Protein AF-A0A0G4ISJ6-F1 (afdb_monomer_lite)

pLDDT: mean 73.77, std 16.57, range [31.3, 93.19]

Organism: Plasmodiophora brassicae (NCBI:txid37360)

Radius of gyration: 29.95 Å; chains: 1; bounding box: 57×37×94 Å

Structure (mmCIF, N/CA/C/O backbone):
data_AF-A0A0G4ISJ6-F1
#
_entry.id   AF-A0A0G4ISJ6-F1
#
loop_
_atom_site.group_PDB
_atom_site.id
_atom_site.type_symbol
_atom_site.label_atom_id
_atom_site.label_alt_id
_atom_site.label_comp_id
_atom_site.label_asym_id
_atom_site.label_entity_id
_atom_site.label_seq_id
_atom_site.pdbx_PDB_ins_code
_atom_site.Cartn_x
_atom_site.Cartn_y
_atom_site.Cartn_z
_atom_site.occupancy
_atom_site.B_iso_or_equiv
_atom_site.auth_seq_id
_atom_site.auth_comp_id
_atom_site.auth_asym_id
_atom_site.auth_atom_id
_atom_site.pdbx_PDB_model_num
ATOM 1 N N . MET A 1 1 ? -28.780 21.408 61.061 1.00 37.91 1 MET A N 1
ATOM 2 C CA . MET A 1 1 ? -27.435 21.796 61.548 1.00 37.91 1 MET A CA 1
ATOM 3 C C . MET A 1 1 ? -26.788 20.530 62.093 1.00 37.91 1 MET A C 1
ATOM 5 O O . MET A 1 1 ? -27.353 19.969 63.011 1.00 37.91 1 MET A O 1
ATOM 9 N N . GLY A 1 2 ? -25.721 19.933 61.581 1.00 46.06 2 GLY A N 1
ATOM 10 C CA . GLY A 1 2 ? -24.875 20.175 60.421 1.00 46.06 2 GLY A CA 1
ATOM 11 C C . GLY A 1 2 ? -23.792 19.090 60.458 1.00 46.06 2 GLY A C 1
ATOM 12 O O . GLY A 1 2 ? -22.799 19.262 61.149 1.00 46.06 2 GLY A O 1
ATOM 13 N N . ASN A 1 3 ? -23.995 17.970 59.756 1.00 44.06 3 ASN A N 1
ATOM 14 C CA . ASN A 1 3 ? -22.971 16.936 59.554 1.00 44.06 3 ASN A CA 1
ATOM 15 C C . ASN A 1 3 ? -22.260 17.197 58.219 1.00 44.06 3 ASN A C 1
ATOM 17 O O . ASN A 1 3 ? -22.366 16.415 57.288 1.00 44.06 3 ASN A O 1
ATOM 21 N N . ALA A 1 4 ? -21.580 18.340 58.112 1.00 48.78 4 ALA A N 1
ATOM 22 C CA . ALA A 1 4 ? -20.803 18.719 56.931 1.00 48.78 4 ALA A CA 1
ATOM 23 C C . ALA A 1 4 ? -19.278 18.416 56.965 1.00 48.78 4 ALA A C 1
ATOM 25 O O . ALA A 1 4 ? -18.640 18.677 55.948 1.00 48.78 4 ALA A O 1
ATOM 26 N N . PRO A 1 5 ? -18.630 17.882 58.031 1.00 48.75 5 PRO A N 1
ATOM 27 C CA . PRO A 1 5 ? -17.175 17.694 57.981 1.00 48.75 5 PRO A CA 1
ATOM 28 C C . PRO A 1 5 ? -16.720 16.359 57.362 1.00 48.75 5 PRO A C 1
ATOM 30 O O . PRO A 1 5 ? -15.554 16.249 56.999 1.00 48.75 5 PRO A O 1
ATOM 33 N N . ALA A 1 6 ? -17.595 15.353 57.228 1.00 47.53 6 ALA A N 1
ATOM 34 C CA . ALA A 1 6 ? -17.208 14.028 56.721 1.00 47.53 6 ALA A CA 1
ATOM 35 C C . ALA A 1 6 ? -17.199 13.951 55.181 1.00 47.53 6 ALA A C 1
ATOM 37 O O . ALA A 1 6 ? -16.254 13.420 54.597 1.00 47.53 6 ALA A O 1
ATOM 38 N N . ASP A 1 7 ? -18.191 14.557 54.523 1.00 41.75 7 ASP A N 1
ATOM 39 C CA . ASP A 1 7 ? -18.334 14.482 53.061 1.00 41.75 7 ASP A CA 1
ATOM 40 C C . ASP A 1 7 ? -17.294 15.339 52.324 1.00 41.75 7 ASP A C 1
ATOM 42 O O . ASP A 1 7 ? -16.773 14.943 51.283 1.00 41.75 7 ASP A O 1
ATOM 46 N N . VAL A 1 8 ? -16.897 16.478 52.902 1.00 47.81 8 VAL A N 1
ATOM 47 C CA . VAL A 1 8 ? -15.849 17.339 52.325 1.00 47.81 8 VAL A CA 1
ATOM 48 C C . VAL A 1 8 ? -14.476 16.659 52.396 1.00 47.81 8 VAL A C 1
ATOM 50 O O . VAL A 1 8 ? -13.668 16.792 51.479 1.00 47.81 8 VAL A O 1
ATOM 53 N N . LEU A 1 9 ? -14.223 15.866 53.442 1.00 44.06 9 LEU A N 1
ATOM 54 C CA . LEU A 1 9 ? -12.959 15.148 53.621 1.00 44.06 9 LEU A CA 1
ATOM 55 C C . LEU A 1 9 ? -12.835 13.956 52.659 1.00 44.06 9 LEU A C 1
ATOM 57 O O . LEU A 1 9 ? -11.749 13.709 52.139 1.00 44.06 9 LEU A O 1
ATOM 61 N N . ALA A 1 10 ? -13.946 13.279 52.347 1.00 47.12 10 ALA A N 1
ATOM 62 C CA . ALA A 1 10 ? -13.988 12.218 51.340 1.00 47.12 10 ALA A CA 1
ATOM 63 C C . ALA A 1 10 ? -13.747 12.757 49.917 1.00 47.12 10 ALA A C 1
ATOM 65 O O . ALA A 1 10 ? -12.979 12.170 49.154 1.00 47.12 10 ALA A O 1
ATOM 66 N N . ILE A 1 11 ? -14.326 13.913 49.578 1.00 49.19 11 ILE A N 1
ATOM 67 C CA . ILE A 1 11 ? -14.161 14.541 48.258 1.00 49.19 11 ILE A CA 1
ATOM 68 C C . ILE A 1 11 ? -12.721 15.050 48.055 1.00 49.19 11 ILE A C 1
ATOM 70 O O . ILE A 1 11 ? -12.150 14.879 46.977 1.00 49.19 11 ILE A O 1
ATOM 74 N N . VAL A 1 12 ? -12.082 15.597 49.097 1.00 47.28 12 VAL A N 1
ATOM 75 C CA . VAL A 1 12 ? -10.679 16.055 49.034 1.00 47.28 12 VAL A CA 1
ATOM 76 C C . VAL A 1 12 ? -9.689 14.884 48.932 1.00 47.28 12 VAL A C 1
ATOM 78 O O . VAL A 1 12 ? -8.680 15.000 48.230 1.00 47.28 12 VAL A O 1
ATOM 81 N N . LEU A 1 13 ? -9.981 13.734 49.554 1.00 44.84 13 LEU A N 1
ATOM 82 C CA . LEU A 1 13 ? -9.136 12.534 49.455 1.00 44.84 13 LEU A CA 1
ATOM 83 C C . LEU A 1 13 ? -9.199 11.888 48.058 1.00 44.84 13 LEU A C 1
ATOM 85 O O . LEU A 1 13 ? -8.184 11.444 47.524 1.00 44.84 13 LEU A O 1
ATOM 89 N N . VAL A 1 14 ? -10.379 11.886 47.430 1.00 51.66 14 VAL A N 1
ATOM 90 C CA . VAL A 1 14 ? -10.557 11.386 46.055 1.00 51.66 14 VAL A CA 1
ATOM 91 C C . VAL A 1 14 ? -9.895 12.327 45.043 1.00 51.66 14 VAL A C 1
ATOM 93 O O . VAL A 1 14 ? -9.206 11.863 44.134 1.00 51.66 14 VAL A O 1
ATOM 96 N N . ALA A 1 15 ? -9.996 13.646 45.237 1.00 43.72 15 ALA A N 1
ATOM 97 C CA . ALA A 1 15 ? -9.345 14.626 44.366 1.00 43.72 15 ALA A CA 1
ATOM 98 C C . ALA A 1 15 ? -7.805 14.550 44.423 1.00 43.72 15 ALA A C 1
ATOM 100 O O . ALA A 1 15 ? -7.142 14.662 43.392 1.00 43.72 15 ALA A O 1
ATOM 101 N N . THR A 1 16 ? -7.219 14.294 45.597 1.00 45.44 16 THR A N 1
ATOM 102 C CA . THR A 1 16 ? -5.756 14.170 45.752 1.00 45.44 16 THR A CA 1
ATOM 103 C C . THR A 1 16 ? -5.200 12.857 45.193 1.00 45.44 16 THR A C 1
ATOM 105 O O . THR A 1 16 ? -4.096 12.854 44.647 1.00 45.44 16 THR A O 1
ATOM 108 N N . CYS A 1 17 ? -5.968 11.762 45.212 1.00 43.56 17 CYS A N 1
ATOM 109 C CA . CYS A 1 17 ? -5.567 10.515 44.550 1.00 43.56 17 CYS A CA 1
ATOM 110 C C . CYS A 1 17 ? -5.615 10.600 43.013 1.00 43.56 17 CYS A C 1
ATOM 112 O O . CYS A 1 17 ? -4.788 9.972 42.350 1.00 43.56 17 CYS A O 1
ATOM 114 N N . CYS A 1 18 ? -6.513 11.404 42.436 1.00 42.66 18 CYS A N 1
ATOM 115 C CA . CYS A 1 18 ? -6.603 11.572 40.981 1.00 42.66 18 CYS A CA 1
ATOM 116 C C . CYS A 1 18 ? -5.445 12.401 40.393 1.00 42.66 18 CYS A C 1
ATOM 118 O O . CYS A 1 18 ? -5.004 12.127 39.277 1.00 42.66 18 CYS A O 1
ATOM 120 N N . VAL A 1 19 ? -4.889 13.359 41.145 1.00 40.81 19 VAL A N 1
ATOM 121 C CA . VAL A 1 19 ? -3.791 14.221 40.658 1.00 40.81 19 VAL A CA 1
ATOM 122 C C . VAL A 1 19 ? -2.455 13.469 40.552 1.00 40.81 19 VAL A C 1
ATOM 124 O O . VAL A 1 19 ? -1.651 13.770 39.675 1.00 40.81 19 VAL A O 1
ATOM 127 N N . VAL A 1 20 ? -2.226 12.423 41.355 1.00 42.84 20 VAL A N 1
ATOM 128 C CA . VAL A 1 20 ? -0.974 11.635 41.297 1.00 42.84 20 VAL A CA 1
ATOM 129 C C . VAL A 1 20 ? -0.941 10.662 40.104 1.00 42.84 20 VAL A C 1
ATOM 131 O O . VAL A 1 20 ? 0.132 10.250 39.669 1.00 42.84 20 VAL A O 1
ATOM 134 N N . VAL A 1 21 ? -2.093 10.320 39.517 1.00 47.25 21 VAL A N 1
ATOM 135 C CA . VAL A 1 21 ? -2.180 9.386 38.374 1.00 47.25 21 VAL A CA 1
ATOM 136 C C . VAL A 1 21 ? -2.061 10.105 37.017 1.00 47.25 21 VAL A C 1
ATOM 138 O O . VAL A 1 21 ? -1.809 9.464 36.001 1.00 47.25 21 VAL A O 1
ATOM 141 N N . ALA A 1 22 ? -2.154 11.439 36.983 1.00 39.16 22 ALA A N 1
ATOM 142 C CA . ALA A 1 22 ? -2.185 12.218 35.742 1.00 39.16 22 ALA A CA 1
ATOM 143 C C . ALA A 1 22 ? -0.807 12.496 35.089 1.00 39.16 22 ALA A C 1
ATOM 145 O O . ALA A 1 22 ? -0.760 13.073 34.002 1.00 39.16 22 ALA A O 1
ATOM 146 N N . HIS A 1 23 ? 0.320 12.092 35.692 1.00 38.50 23 HIS A N 1
ATOM 147 C CA . HIS A 1 23 ? 1.672 12.406 35.185 1.00 38.50 23 HIS A CA 1
ATOM 148 C C . HIS A 1 23 ? 2.601 11.189 35.035 1.00 38.50 23 HIS A C 1
ATOM 150 O O . HIS A 1 23 ? 3.730 11.182 35.519 1.00 38.50 23 HIS A O 1
ATOM 156 N N . GLY A 1 24 ? 2.158 10.161 34.309 1.00 34.19 24 GLY A N 1
ATOM 157 C CA . GLY A 1 24 ? 3.031 9.056 33.902 1.00 34.19 24 GLY A CA 1
ATOM 158 C C . GLY A 1 24 ? 2.674 8.528 32.520 1.00 34.19 24 GLY A C 1
ATOM 159 O O . GLY A 1 24 ? 1.706 7.788 32.379 1.00 34.19 24 GLY A O 1
ATOM 160 N N . GLY A 1 25 ? 3.456 8.911 31.508 1.00 32.94 25 GLY A N 1
ATOM 161 C CA . GLY A 1 25 ? 3.401 8.331 30.164 1.00 32.94 25 GLY A CA 1
ATOM 162 C C . GLY A 1 25 ? 3.741 6.828 30.137 1.00 32.94 25 GLY A C 1
ATOM 163 O O . GLY A 1 25 ? 4.106 6.247 31.164 1.00 32.94 25 GLY A O 1
ATOM 164 N N . PRO A 1 26 ? 3.616 6.171 28.970 1.00 44.91 26 PRO A N 1
ATOM 165 C CA . PRO A 1 26 ? 3.619 4.720 28.866 1.00 44.91 26 PRO A CA 1
ATOM 166 C C . PRO A 1 26 ? 5.052 4.184 28.937 1.00 44.91 26 PRO A C 1
ATOM 168 O O . PRO A 1 26 ? 5.759 4.121 27.936 1.00 44.91 26 PRO A O 1
ATOM 171 N N . ALA A 1 27 ? 5.479 3.772 30.128 1.00 36.03 27 ALA A N 1
ATOM 172 C CA . ALA A 1 27 ? 6.653 2.930 30.306 1.00 36.03 27 ALA A CA 1
ATOM 173 C C . ALA A 1 27 ? 6.189 1.500 30.620 1.00 36.03 27 ALA A C 1
ATOM 175 O O . ALA A 1 27 ? 5.434 1.276 31.566 1.00 36.03 27 ALA A O 1
ATOM 176 N N . SER A 1 28 ? 6.606 0.572 29.756 1.00 38.28 28 SER A N 1
ATOM 177 C CA . SER A 1 28 ? 6.677 -0.886 29.932 1.00 38.28 28 SER A CA 1
ATOM 178 C C . SER A 1 28 ? 6.214 -1.418 31.300 1.00 38.28 28 SER A C 1
ATOM 180 O O . SER A 1 28 ? 6.874 -1.252 32.326 1.00 38.28 28 SER A O 1
ATOM 182 N N . SER A 1 29 ? 5.069 -2.110 31.317 1.00 37.56 29 SER A N 1
ATOM 183 C CA . SER A 1 29 ? 4.452 -2.625 32.541 1.00 37.56 29 SER A CA 1
ATOM 184 C C . SER A 1 29 ? 5.236 -3.801 33.140 1.00 37.56 29 SER A C 1
ATOM 186 O O . SER A 1 29 ? 4.905 -4.972 32.946 1.00 37.56 29 SER A O 1
ATOM 188 N N . LEU A 1 30 ? 6.252 -3.483 33.937 1.00 39.38 30 LEU A N 1
ATOM 189 C CA . LEU A 1 30 ? 6.660 -4.303 35.072 1.00 39.38 30 LEU A CA 1
ATOM 190 C C . LEU A 1 30 ? 5.432 -4.517 35.967 1.00 39.38 30 LEU A C 1
ATOM 192 O O . LEU A 1 30 ? 4.822 -3.554 36.438 1.00 39.38 30 LEU A O 1
ATOM 196 N N . ARG A 1 31 ? 5.053 -5.782 36.187 1.00 46.75 31 ARG A N 1
ATOM 197 C CA . ARG A 1 31 ? 4.011 -6.190 37.140 1.00 46.75 31 ARG A CA 1
ATOM 198 C C . ARG A 1 31 ? 4.342 -5.619 38.524 1.00 46.75 31 ARG A C 1
ATOM 200 O O . ARG A 1 31 ? 5.097 -6.221 39.282 1.00 46.75 31 ARG A O 1
ATOM 207 N N . ARG A 1 32 ? 3.762 -4.469 38.878 1.00 48.25 32 ARG A N 1
ATOM 208 C CA . ARG A 1 32 ? 3.688 -4.032 40.274 1.00 48.25 32 ARG A CA 1
ATOM 209 C C . ARG A 1 32 ? 2.717 -4.964 40.983 1.00 48.25 32 ARG A C 1
ATOM 211 O O . ARG A 1 32 ? 1.533 -4.985 40.661 1.00 48.25 32 ARG A O 1
ATOM 218 N N . SER A 1 33 ? 3.228 -5.733 41.936 1.00 44.75 33 SER A N 1
ATOM 219 C CA . SER A 1 33 ? 2.428 -6.480 42.900 1.00 44.75 33 SER A CA 1
ATOM 220 C C . SER A 1 33 ? 1.491 -5.511 43.627 1.00 44.75 33 SER A C 1
ATOM 222 O O . SER A 1 33 ? 1.921 -4.730 44.476 1.00 44.75 33 SER A O 1
ATOM 224 N N . THR A 1 34 ? 0.215 -5.511 43.256 1.00 57.50 34 THR A N 1
ATOM 225 C CA . THR A 1 34 ? -0.837 -4.781 43.966 1.00 57.50 34 THR A CA 1
ATOM 226 C C . THR A 1 34 ? -1.078 -5.463 45.309 1.00 57.50 34 THR A C 1
ATOM 228 O O . THR A 1 34 ? -1.220 -6.684 45.353 1.00 57.50 34 THR A O 1
ATOM 231 N N . SER A 1 35 ? -1.112 -4.704 46.405 1.00 74.69 35 SER A N 1
ATOM 232 C CA . SER A 1 35 ? -1.384 -5.252 47.739 1.00 74.69 35 SER A CA 1
ATOM 233 C C . SER A 1 35 ? -2.741 -5.976 47.781 1.00 74.69 35 SER A C 1
ATOM 235 O O . SER A 1 35 ? -3.691 -5.560 47.121 1.00 74.69 35 SER A O 1
ATOM 237 N N . LEU A 1 36 ? -2.856 -7.046 48.579 1.00 71.19 36 LEU A N 1
ATOM 238 C CA . LEU A 1 36 ? -4.095 -7.836 48.720 1.00 71.19 36 LEU A CA 1
ATOM 239 C C . LEU A 1 36 ? -5.312 -6.970 49.082 1.00 71.19 36 LEU A C 1
ATOM 241 O O . LEU A 1 36 ? -6.411 -7.189 48.586 1.00 71.19 36 LEU A O 1
ATOM 245 N N . LEU A 1 37 ? -5.104 -5.936 49.899 1.00 70.56 37 LEU A N 1
ATOM 246 C CA . LEU A 1 37 ? -6.144 -4.979 50.276 1.00 70.56 37 LEU A CA 1
ATOM 247 C C . LEU A 1 37 ? -6.685 -4.208 49.063 1.00 70.56 37 LEU A C 1
ATOM 249 O O . LEU A 1 37 ? -7.893 -4.022 48.939 1.00 70.56 37 LEU A O 1
ATOM 253 N N . ARG A 1 38 ? -5.806 -3.838 48.128 1.00 68.81 38 ARG A N 1
ATOM 254 C CA . ARG A 1 38 ? -6.189 -3.201 46.867 1.00 68.81 38 ARG A CA 1
ATOM 255 C C . ARG A 1 38 ? -6.967 -4.160 45.965 1.00 68.81 38 ARG A C 1
ATOM 257 O O . ARG A 1 38 ? -7.961 -3.748 45.388 1.00 68.81 38 ARG A O 1
ATOM 264 N N . GLN A 1 39 ? -6.585 -5.437 45.902 1.00 70.50 39 GLN A N 1
ATOM 265 C CA . GLN A 1 39 ? -7.346 -6.446 45.150 1.00 70.50 39 GLN A CA 1
ATOM 266 C C . GLN A 1 39 ? -8.752 -6.665 45.723 1.00 70.50 39 GLN A C 1
ATOM 268 O O . GLN A 1 39 ? -9.715 -6.771 44.968 1.00 70.50 39 GLN A O 1
ATOM 273 N N . VAL A 1 40 ? -8.897 -6.697 47.052 1.00 75.25 40 VAL A N 1
ATOM 274 C CA . VAL A 1 40 ? -10.213 -6.837 47.696 1.00 75.25 40 VAL A CA 1
ATOM 275 C C . VAL A 1 40 ? -11.089 -5.617 47.405 1.00 75.25 40 VAL A C 1
ATOM 277 O O . VAL A 1 40 ? -12.250 -5.790 47.032 1.00 75.25 40 VAL A O 1
ATOM 280 N N . GLN A 1 41 ? -10.533 -4.405 47.502 1.00 74.44 41 GLN A N 1
ATOM 281 C CA . GLN A 1 41 ? -11.232 -3.159 47.171 1.00 74.44 41 GLN A CA 1
ATOM 282 C C . GLN A 1 41 ? -11.636 -3.090 45.692 1.00 74.44 41 GLN A C 1
ATOM 284 O O . GLN A 1 41 ? -12.787 -2.779 45.397 1.00 74.44 41 GLN A O 1
ATOM 289 N N . GLU A 1 42 ? -10.735 -3.452 44.774 1.00 69.50 42 GLU A N 1
ATOM 290 C CA . GLU A 1 42 ? -11.031 -3.550 43.339 1.00 69.50 42 GLU A CA 1
ATOM 291 C C . GLU A 1 42 ? -12.156 -4.572 43.084 1.00 69.50 42 GLU A C 1
ATOM 293 O O . GLU A 1 42 ? -13.113 -4.260 42.382 1.00 69.50 42 GLU A O 1
ATOM 298 N N . SER A 1 43 ? -12.134 -5.738 43.743 1.00 72.81 43 SER A N 1
ATOM 299 C CA . SER A 1 43 ? -13.177 -6.768 43.581 1.00 72.81 43 SER A CA 1
ATOM 300 C C . SER A 1 43 ? -14.556 -6.365 44.126 1.00 72.81 43 SER A C 1
ATOM 302 O O . SER A 1 43 ? -15.583 -6.838 43.634 1.00 72.81 43 SER A O 1
ATOM 304 N N . ALA A 1 44 ? -14.594 -5.546 45.182 1.00 73.50 44 ALA A N 1
ATOM 305 C CA . ALA A 1 44 ? -15.831 -5.063 45.787 1.00 73.50 44 ALA A CA 1
ATOM 306 C C . ALA A 1 44 ? -16.453 -3.954 44.930 1.00 73.50 44 ALA A C 1
ATOM 308 O O . ALA A 1 44 ? -17.658 -3.971 44.687 1.00 73.50 44 ALA A O 1
ATOM 309 N N . LEU A 1 45 ? -15.614 -3.054 44.407 1.00 70.31 45 LEU A N 1
ATOM 310 C CA . LEU A 1 45 ? -16.011 -2.040 43.435 1.00 70.31 45 LEU A CA 1
ATOM 311 C C . LEU A 1 45 ? -16.546 -2.690 42.151 1.00 70.31 45 LEU A C 1
ATOM 313 O O . LEU A 1 45 ? -17.628 -2.337 41.698 1.00 70.31 45 LEU A O 1
ATOM 317 N N . GLU A 1 46 ? -15.837 -3.678 41.596 1.00 70.38 46 GLU A N 1
ATOM 318 C CA . GLU A 1 46 ? -16.265 -4.397 40.388 1.00 70.38 46 GLU A CA 1
ATOM 319 C C . GLU A 1 46 ? -17.638 -5.067 40.565 1.00 70.38 46 GLU A C 1
ATOM 321 O O . GLU A 1 46 ? -18.451 -5.053 39.641 1.00 70.38 46 GLU A O 1
ATOM 326 N N . ARG A 1 47 ? -17.926 -5.625 41.750 1.00 73.75 47 ARG A N 1
ATOM 327 C CA . ARG A 1 47 ? -19.239 -6.210 42.067 1.00 73.75 47 ARG A CA 1
ATOM 328 C C . ARG A 1 47 ? -20.341 -5.157 42.154 1.00 73.75 47 ARG A C 1
ATOM 330 O O . ARG A 1 47 ? -21.343 -5.304 41.464 1.00 73.75 47 ARG A O 1
ATOM 337 N N . ALA A 1 48 ? -20.128 -4.083 42.912 1.00 71.44 48 ALA A N 1
ATOM 338 C CA . ALA A 1 48 ? -21.111 -3.004 43.051 1.00 71.44 48 ALA A CA 1
ATOM 339 C C . ALA A 1 48 ? -21.420 -2.317 41.705 1.00 71.44 48 ALA A C 1
ATOM 341 O O . ALA A 1 48 ? -22.568 -2.008 41.383 1.00 71.44 48 ALA A O 1
ATOM 342 N N . VAL A 1 49 ? -20.392 -2.127 40.877 1.00 71.19 49 VAL A N 1
ATOM 343 C CA . VAL A 1 49 ? -20.527 -1.563 39.531 1.00 71.19 49 VAL A CA 1
ATOM 344 C C . VAL A 1 49 ? -21.285 -2.512 38.602 1.00 71.19 49 VAL A C 1
ATOM 346 O O . VAL A 1 49 ? -22.147 -2.059 37.853 1.00 71.19 49 VAL A O 1
ATOM 349 N N . ARG A 1 50 ? -21.012 -3.822 38.653 1.00 74.06 50 ARG A N 1
ATOM 350 C CA . ARG A 1 50 ? -21.709 -4.819 37.826 1.00 74.06 50 ARG A CA 1
ATOM 351 C C . ARG A 1 50 ? -23.176 -4.986 38.231 1.00 74.06 50 ARG A C 1
ATOM 353 O O . ARG A 1 50 ? -24.014 -5.148 37.354 1.00 74.06 50 ARG A O 1
ATOM 360 N N . GLU A 1 51 ? -23.497 -4.896 39.517 1.00 75.12 51 GLU A N 1
ATOM 361 C CA . GLU A 1 51 ? -24.888 -4.903 39.995 1.00 75.12 51 GLU A CA 1
ATOM 362 C C . GLU A 1 51 ? -25.685 -3.692 39.493 1.00 75.12 51 GLU A C 1
ATOM 364 O O . GLU A 1 51 ? -26.874 -3.812 39.218 1.00 75.12 51 GLU A O 1
ATOM 369 N N . THR A 1 52 ? -25.029 -2.538 39.334 1.00 74.31 52 THR A N 1
ATOM 370 C CA . THR A 1 52 ? -25.701 -1.289 38.942 1.00 74.31 52 THR A CA 1
ATOM 371 C C . THR A 1 52 ? -25.731 -1.078 37.422 1.00 74.31 52 THR A C 1
ATOM 373 O O . THR A 1 52 ? -26.702 -0.549 36.889 1.00 74.31 52 THR A O 1
ATOM 376 N N . TYR A 1 53 ? -24.675 -1.485 36.711 1.00 73.00 53 TYR A N 1
ATOM 377 C CA . TYR A 1 53 ? -24.446 -1.145 35.299 1.00 73.00 53 TYR A CA 1
ATOM 378 C C . TYR A 1 53 ? -24.085 -2.350 34.416 1.00 73.00 53 TYR A C 1
ATOM 380 O O . TYR A 1 53 ? -23.576 -2.155 33.313 1.00 73.00 53 TYR A O 1
ATOM 388 N N . GLY A 1 54 ? -24.319 -3.583 34.875 1.00 72.81 54 GLY A N 1
ATOM 389 C CA . GLY A 1 54 ? -23.903 -4.819 34.196 1.00 72.81 54 GLY A CA 1
ATOM 390 C C . GLY A 1 54 ? -24.259 -4.867 32.707 1.00 72.81 54 GLY A C 1
ATOM 391 O O . GLY A 1 54 ? -23.361 -4.976 31.875 1.00 72.81 54 GLY A O 1
ATOM 392 N N . ASP A 1 55 ? -25.534 -4.669 32.367 1.00 74.69 55 ASP A N 1
ATOM 393 C CA . ASP A 1 55 ? -26.017 -4.737 30.979 1.00 74.69 55 ASP A CA 1
ATOM 394 C C . ASP A 1 55 ? -25.396 -3.657 30.074 1.00 74.69 55 ASP A C 1
ATOM 396 O O . ASP A 1 55 ? -25.053 -3.907 28.915 1.00 74.69 55 ASP A O 1
ATOM 400 N N . LEU A 1 56 ? -25.207 -2.443 30.607 1.00 74.44 56 LEU A N 1
ATOM 401 C CA . LEU A 1 56 ? -24.558 -1.345 29.888 1.00 74.44 56 LEU A CA 1
ATOM 402 C C . LEU A 1 56 ? -23.071 -1.646 29.661 1.00 74.44 56 LEU A C 1
ATOM 404 O O . LEU A 1 56 ? -22.563 -1.436 28.562 1.00 74.44 56 LEU A O 1
ATOM 408 N N . ILE A 1 57 ? -22.382 -2.166 30.678 1.00 75.31 57 ILE A N 1
ATOM 409 C CA . ILE A 1 57 ? -20.967 -2.542 30.603 1.00 75.31 57 ILE A CA 1
ATOM 410 C C . ILE A 1 57 ? -20.755 -3.659 29.583 1.00 75.31 57 ILE A C 1
ATOM 412 O O . ILE A 1 57 ? -19.817 -3.579 28.789 1.00 75.31 57 ILE A O 1
ATOM 416 N N . ASP A 1 58 ? -21.619 -4.671 29.564 1.00 76.69 58 ASP A N 1
ATOM 417 C CA . ASP A 1 58 ? -21.499 -5.785 28.625 1.00 76.69 58 ASP A CA 1
ATOM 418 C C . ASP A 1 58 ? -21.804 -5.344 27.182 1.00 76.69 58 ASP A C 1
ATOM 420 O O . ASP A 1 58 ? -21.065 -5.704 26.262 1.00 76.69 58 ASP A O 1
ATOM 424 N N . SER A 1 59 ? -22.788 -4.460 26.982 1.00 77.50 59 SER A N 1
ATOM 425 C CA . SER A 1 59 ? -23.053 -3.808 25.689 1.00 77.50 59 SER A CA 1
ATOM 426 C C . SER A 1 59 ? -21.863 -2.965 25.198 1.00 77.50 59 SER A C 1
ATOM 428 O O . SER A 1 59 ? -21.417 -3.107 24.054 1.00 77.50 59 SER A O 1
ATOM 430 N N . LEU A 1 60 ? -21.287 -2.123 26.066 1.00 74.12 60 LEU A N 1
ATOM 431 C CA . LEU A 1 60 ? -20.110 -1.305 25.745 1.00 74.12 60 LEU A CA 1
ATOM 432 C C . LEU A 1 60 ? -18.879 -2.169 25.447 1.00 74.12 60 LEU A C 1
ATOM 434 O O . LEU A 1 60 ? -18.109 -1.853 24.537 1.00 74.12 60 LEU A O 1
ATOM 438 N N . ARG A 1 61 ? -18.697 -3.276 26.174 1.00 76.25 61 ARG A N 1
ATOM 439 C CA . ARG A 1 61 ? -17.615 -4.236 25.935 1.00 76.25 61 ARG A CA 1
ATOM 440 C C . ARG A 1 61 ? -17.767 -4.929 24.584 1.00 76.25 61 ARG A C 1
ATOM 442 O O . ARG A 1 61 ? -16.776 -5.011 23.861 1.00 76.25 61 ARG A O 1
ATOM 449 N N . GLY A 1 62 ? -18.974 -5.370 24.226 1.00 76.94 62 GLY A N 1
ATOM 450 C CA . GLY A 1 62 ? -19.253 -5.976 22.920 1.00 76.94 62 GLY A CA 1
ATOM 451 C C . GLY A 1 62 ? -18.897 -5.034 21.768 1.00 76.94 62 GLY A C 1
ATOM 452 O O . GLY A 1 62 ? -18.070 -5.367 20.921 1.00 76.94 62 GLY A O 1
ATOM 453 N N . ARG A 1 63 ? -19.399 -3.793 21.810 1.00 75.00 63 ARG A N 1
ATOM 454 C CA . ARG A 1 63 ? -19.083 -2.767 20.796 1.00 75.00 63 ARG A CA 1
ATOM 455 C C . ARG A 1 63 ? -17.593 -2.427 20.745 1.00 75.00 63 ARG A C 1
ATOM 457 O O . ARG A 1 63 ? -17.020 -2.238 19.673 1.00 75.00 63 ARG A O 1
ATOM 464 N N . TYR A 1 64 ? -16.929 -2.373 21.898 1.00 74.62 64 TYR A N 1
ATOM 465 C CA . TYR A 1 64 ? -15.486 -2.159 21.950 1.00 74.62 64 TYR A CA 1
ATOM 466 C C . TYR A 1 64 ? -14.719 -3.314 21.282 1.00 74.62 64 TYR A C 1
ATOM 468 O O . TYR A 1 64 ? -13.815 -3.071 20.487 1.00 74.62 64 TYR A O 1
ATOM 476 N N . GLN A 1 65 ? -15.101 -4.568 21.525 1.00 78.81 65 GLN A N 1
ATOM 477 C CA . GLN A 1 65 ? -14.480 -5.732 20.882 1.00 78.81 65 GLN A CA 1
ATOM 478 C C . GLN A 1 65 ? -14.694 -5.745 19.363 1.00 78.81 65 GLN A C 1
ATOM 480 O O . GLN A 1 65 ? -13.765 -6.052 18.616 1.00 78.81 65 GLN A O 1
ATOM 485 N N . GLU A 1 66 ? -15.872 -5.345 18.888 1.00 79.56 66 GLU A N 1
ATOM 486 C CA . GLU A 1 66 ? -16.151 -5.175 17.457 1.00 79.56 66 GLU A CA 1
ATOM 487 C C . GLU A 1 66 ? -15.235 -4.116 16.825 1.00 79.56 66 GLU A C 1
ATOM 489 O O . GLU A 1 66 ? -14.606 -4.366 15.799 1.00 79.56 66 GLU A O 1
ATOM 494 N N . THR A 1 67 ? -15.067 -2.955 17.466 1.00 74.75 67 THR A N 1
ATOM 495 C CA . THR A 1 67 ? -14.162 -1.909 16.948 1.00 74.75 67 THR A CA 1
ATOM 496 C C . THR A 1 67 ? -12.693 -2.342 16.951 1.00 74.75 67 THR A C 1
ATOM 498 O O . THR A 1 67 ? -11.969 -2.094 15.985 1.00 74.75 67 THR A O 1
ATOM 501 N N . VAL A 1 68 ? -12.238 -3.029 18.003 1.00 76.88 68 VAL A N 1
ATOM 502 C CA . VAL A 1 68 ? -10.862 -3.540 18.098 1.00 76.88 68 VAL A CA 1
ATOM 503 C C . VAL A 1 68 ? -10.605 -4.640 17.069 1.00 76.88 68 VAL A C 1
ATOM 505 O O . VAL A 1 68 ? -9.559 -4.629 16.418 1.00 76.88 68 VAL A O 1
ATOM 508 N N . SER A 1 69 ? -11.549 -5.562 16.882 1.00 78.56 69 SER A N 1
ATOM 509 C CA . SER A 1 69 ? -11.433 -6.623 15.876 1.00 78.56 69 SER A CA 1
ATOM 510 C C . SER A 1 69 ? -11.437 -6.059 14.453 1.00 78.56 69 SER A C 1
ATOM 512 O O . SER A 1 69 ? -10.580 -6.438 13.658 1.00 78.56 69 SER A O 1
ATOM 514 N N . ALA A 1 70 ? -12.292 -5.077 14.149 1.00 75.81 70 ALA A N 1
ATOM 515 C CA . ALA A 1 70 ? -12.279 -4.371 12.867 1.00 75.81 70 ALA A CA 1
ATOM 516 C C . ALA A 1 70 ? -10.940 -3.652 12.604 1.00 75.81 70 ALA A C 1
ATOM 518 O O . ALA A 1 70 ? -10.405 -3.699 11.499 1.00 75.81 70 ALA A O 1
ATOM 519 N N . MET A 1 71 ? -10.336 -3.029 13.621 1.00 74.88 71 MET A N 1
ATOM 520 C CA . MET A 1 71 ? -8.992 -2.447 13.491 1.00 74.88 71 MET A CA 1
ATOM 521 C C . MET A 1 71 ? -7.915 -3.509 13.241 1.00 74.88 71 MET A C 1
ATOM 523 O O . MET A 1 71 ? -6.979 -3.274 12.471 1.00 74.88 71 MET A O 1
ATOM 527 N N . ALA A 1 72 ? -8.031 -4.670 13.889 1.00 77.94 72 ALA A N 1
ATOM 528 C CA . ALA A 1 72 ? -7.083 -5.768 13.740 1.00 77.94 72 ALA A CA 1
ATOM 529 C C . ALA A 1 72 ? -7.118 -6.388 12.335 1.00 77.94 72 ALA A C 1
ATOM 531 O O . ALA A 1 72 ? -6.073 -6.812 11.849 1.00 77.94 72 ALA A O 1
ATOM 532 N N . THR A 1 73 ? -8.272 -6.393 11.660 1.00 81.19 73 THR A N 1
ATOM 533 C CA . THR A 1 73 ? -8.391 -6.872 10.272 1.00 81.19 73 THR A CA 1
ATOM 534 C C . THR A 1 73 ? -7.949 -5.832 9.242 1.00 81.19 73 THR A C 1
ATOM 536 O O . THR A 1 73 ? -7.346 -6.192 8.232 1.00 81.19 73 THR A O 1
ATOM 539 N N . LEU A 1 74 ? -8.176 -4.539 9.494 1.00 78.06 74 LEU A N 1
ATOM 540 C CA . LEU A 1 74 ? -7.781 -3.462 8.577 1.00 78.06 74 LEU A CA 1
ATOM 541 C C . LEU A 1 74 ? -6.267 -3.216 8.547 1.00 78.06 74 LEU A C 1
ATOM 543 O O . LEU A 1 74 ? -5.713 -2.927 7.488 1.00 78.06 74 LEU A O 1
ATOM 547 N N . ARG A 1 75 ? -5.580 -3.350 9.686 1.00 81.94 75 ARG A N 1
ATOM 548 C CA . ARG A 1 75 ? -4.134 -3.099 9.798 1.00 81.94 75 ARG A CA 1
ATOM 549 C C . ARG A 1 75 ? -3.266 -3.934 8.837 1.00 81.94 75 ARG A C 1
ATOM 551 O O . ARG A 1 75 ? -2.430 -3.333 8.164 1.00 81.94 75 ARG A O 1
ATOM 558 N N . PRO A 1 76 ? -3.408 -5.270 8.739 1.00 83.38 76 PRO A N 1
ATOM 559 C CA . PRO A 1 76 ? -2.601 -6.058 7.809 1.00 83.38 76 PRO A CA 1
ATOM 560 C C . PRO A 1 76 ? -2.911 -5.724 6.346 1.00 83.38 76 PRO A C 1
ATOM 562 O O . PRO A 1 76 ? -1.996 -5.705 5.531 1.00 83.38 76 PRO A O 1
ATOM 565 N N . LEU A 1 77 ? -4.168 -5.412 6.010 1.00 81.12 77 LEU A N 1
ATOM 566 C CA . LEU A 1 77 ? -4.549 -5.004 4.654 1.00 81.12 77 LEU A CA 1
ATOM 567 C C . LEU A 1 77 ? -3.919 -3.663 4.271 1.00 81.12 77 LEU A C 1
ATOM 569 O O . LEU A 1 77 ? -3.373 -3.541 3.179 1.00 81.12 77 LEU A O 1
ATOM 573 N N . TYR A 1 78 ? -3.949 -2.689 5.184 1.00 85.25 78 TYR A N 1
ATOM 574 C CA . TYR A 1 78 ? -3.290 -1.400 4.991 1.00 85.25 78 TYR A CA 1
ATOM 575 C C . TYR A 1 78 ? -1.788 -1.574 4.777 1.00 85.25 78 TYR A C 1
ATOM 577 O O . TYR A 1 78 ? -1.256 -1.066 3.800 1.00 85.25 78 TYR A O 1
ATOM 585 N N . LYS A 1 79 ? -1.126 -2.357 5.638 1.00 87.50 79 LYS A N 1
ATOM 586 C CA . LYS A 1 79 ? 0.318 -2.590 5.547 1.00 87.50 79 LYS A CA 1
ATOM 587 C C . LYS A 1 79 ? 0.713 -3.229 4.213 1.00 87.50 79 LYS A C 1
ATOM 589 O O . LYS A 1 79 ? 1.669 -2.794 3.594 1.00 87.50 79 LYS A O 1
ATOM 594 N N . ARG A 1 80 ? -0.036 -4.235 3.748 1.00 89.19 80 ARG A N 1
ATOM 595 C CA . ARG A 1 80 ? 0.214 -4.876 2.443 1.00 89.19 80 ARG A CA 1
ATOM 596 C C . ARG A 1 80 ? 0.059 -3.897 1.282 1.00 89.19 80 ARG A C 1
ATOM 598 O O . ARG A 1 80 ? 0.870 -3.904 0.359 1.00 89.19 80 ARG A O 1
ATOM 605 N N . LEU A 1 81 ? -0.983 -3.068 1.330 1.00 88.81 81 LEU A N 1
ATOM 606 C CA . LEU A 1 81 ? -1.235 -2.054 0.312 1.00 88.81 81 LEU A CA 1
ATOM 607 C C . LEU A 1 81 ? -0.139 -0.981 0.303 1.00 88.81 81 LEU A C 1
ATOM 609 O O . LEU A 1 81 ? 0.349 -0.642 -0.764 1.00 88.81 81 LEU A O 1
ATOM 613 N N . GLU A 1 82 ? 0.280 -0.516 1.477 1.00 90.75 82 GLU A N 1
ATOM 614 C CA . GLU A 1 82 ? 1.360 0.459 1.664 1.00 90.75 82 GLU A CA 1
ATOM 615 C C . GLU A 1 82 ? 2.703 -0.074 1.153 1.00 90.75 82 GLU A C 1
ATOM 617 O O . GLU A 1 82 ? 3.363 0.594 0.367 1.00 90.75 82 GLU A O 1
ATOM 622 N N . THR A 1 83 ? 3.079 -1.306 1.515 1.00 90.94 83 THR A N 1
ATOM 623 C CA . THR A 1 83 ? 4.296 -1.943 0.987 1.00 90.94 83 THR A CA 1
ATOM 624 C C . THR A 1 83 ? 4.244 -2.080 -0.533 1.00 90.94 83 THR A C 1
ATOM 626 O O . THR A 1 83 ? 5.224 -1.791 -1.205 1.00 90.94 83 THR A O 1
ATOM 629 N N . SER A 1 84 ? 3.097 -2.484 -1.086 1.00 91.12 84 SER A N 1
ATOM 630 C CA . SER A 1 84 ? 2.940 -2.608 -2.540 1.00 91.12 84 SER A CA 1
ATOM 631 C C . SER A 1 84 ? 3.026 -1.246 -3.241 1.00 91.12 84 SER A C 1
ATOM 633 O O . SER A 1 84 ? 3.638 -1.160 -4.295 1.00 91.12 84 SER A O 1
ATOM 635 N N . ALA A 1 85 ? 2.444 -0.192 -2.657 1.00 92.56 85 ALA A N 1
ATOM 636 C CA . ALA A 1 85 ? 2.505 1.176 -3.177 1.00 92.56 85 ALA A CA 1
ATOM 637 C C . ALA A 1 85 ? 3.938 1.704 -3.220 1.00 92.56 85 ALA A C 1
ATOM 639 O O . ALA A 1 85 ? 4.357 2.196 -4.256 1.00 92.56 85 ALA A O 1
ATOM 640 N N . LEU A 1 86 ? 4.701 1.525 -2.140 1.00 91.94 86 LEU A N 1
ATOM 641 C CA . LEU A 1 86 ? 6.103 1.942 -2.079 1.00 91.94 86 LEU A CA 1
ATOM 642 C C . LEU A 1 86 ? 6.960 1.253 -3.146 1.00 91.94 86 LEU A C 1
ATOM 644 O O . LEU A 1 86 ? 7.747 1.905 -3.818 1.00 91.94 86 LEU A O 1
ATOM 648 N N . LEU A 1 87 ? 6.790 -0.059 -3.322 1.00 91.69 87 LEU A N 1
ATOM 649 C CA . LEU A 1 87 ? 7.541 -0.807 -4.331 1.00 91.69 87 LEU A CA 1
ATOM 650 C C . LEU A 1 87 ? 7.171 -0.384 -5.757 1.00 91.69 87 LEU A C 1
ATOM 652 O O . LEU A 1 87 ? 8.038 -0.343 -6.621 1.00 91.69 87 LEU A O 1
ATOM 656 N N . VAL A 1 88 ? 5.892 -0.091 -6.015 1.00 92.31 88 VAL A N 1
ATOM 657 C CA . VAL A 1 88 ? 5.465 0.397 -7.334 1.00 92.31 88 VAL A CA 1
ATOM 658 C C . VAL A 1 88 ? 5.968 1.815 -7.583 1.00 92.31 88 VAL A C 1
ATOM 660 O O . VAL A 1 88 ? 6.425 2.086 -8.682 1.00 92.31 88 VAL A O 1
ATOM 663 N N . ASP A 1 89 ? 5.970 2.683 -6.575 1.00 91.81 89 ASP A N 1
ATOM 664 C CA . ASP A 1 89 ? 6.539 4.034 -6.669 1.00 91.81 89 ASP A CA 1
ATOM 665 C C . ASP A 1 89 ? 8.025 3.984 -7.065 1.00 91.81 89 ASP A C 1
ATOM 667 O O . ASP A 1 89 ? 8.434 4.623 -8.028 1.00 91.81 89 ASP A O 1
ATOM 671 N N . MET A 1 90 ? 8.803 3.099 -6.429 1.00 90.19 90 MET A N 1
ATOM 672 C CA . MET A 1 90 ? 10.207 2.839 -6.790 1.00 90.19 90 MET A CA 1
ATOM 673 C C . MET A 1 90 ? 10.402 2.291 -8.212 1.00 90.19 90 MET A C 1
ATOM 675 O O . MET A 1 90 ? 11.498 2.375 -8.755 1.00 90.19 90 MET A O 1
ATOM 679 N N . ALA A 1 91 ? 9.374 1.684 -8.803 1.00 90.88 91 ALA A N 1
ATOM 680 C CA . ALA A 1 91 ? 9.413 1.136 -10.154 1.00 90.88 91 ALA A CA 1
ATOM 681 C C . ALA A 1 91 ? 9.064 2.170 -11.237 1.00 90.88 91 ALA A C 1
ATOM 683 O O . ALA A 1 91 ? 9.440 1.978 -12.393 1.00 90.88 91 ALA A O 1
ATOM 684 N N . ILE A 1 92 ? 8.346 3.245 -10.896 1.00 90.31 92 ILE A N 1
ATOM 685 C CA . ILE A 1 92 ? 7.820 4.208 -11.871 1.00 90.31 92 ILE A CA 1
ATOM 686 C C . ILE A 1 92 ? 8.949 4.952 -12.594 1.00 90.31 92 ILE A C 1
ATOM 688 O O . ILE A 1 92 ? 8.987 4.945 -13.825 1.00 90.31 92 ILE A O 1
ATOM 692 N N . ASP A 1 93 ? 9.878 5.551 -11.850 1.00 87.69 93 ASP A N 1
ATOM 693 C CA . ASP A 1 93 ? 10.964 6.349 -12.433 1.00 87.69 93 ASP A CA 1
ATOM 694 C C . ASP A 1 93 ? 11.890 5.503 -13.337 1.00 87.69 93 ASP A C 1
ATOM 696 O O . ASP A 1 93 ? 12.115 5.893 -14.492 1.00 87.69 93 ASP A O 1
ATOM 700 N N . PRO A 1 94 ? 12.324 4.291 -12.925 1.00 88.75 94 PRO A N 1
ATOM 701 C CA . PRO A 1 94 ? 13.066 3.393 -13.806 1.00 88.75 94 PRO A CA 1
ATOM 702 C C . PRO A 1 94 ? 12.310 2.979 -15.075 1.00 88.75 94 PRO A C 1
ATOM 704 O O . PRO A 1 94 ? 12.929 2.819 -16.126 1.00 88.75 94 PRO A O 1
ATOM 707 N N . ILE A 1 95 ? 10.984 2.804 -15.010 1.00 89.81 95 ILE A N 1
ATOM 708 C CA . ILE A 1 95 ? 10.161 2.470 -16.186 1.00 89.81 95 ILE A CA 1
ATOM 709 C C . ILE A 1 95 ? 10.138 3.619 -17.193 1.00 89.81 95 ILE A C 1
ATOM 711 O O . ILE A 1 95 ? 10.304 3.368 -18.387 1.00 89.81 95 ILE A O 1
ATOM 715 N N . PHE A 1 96 ? 9.964 4.862 -16.736 1.00 88.31 96 PHE A N 1
ATOM 716 C CA . PHE A 1 96 ? 9.988 6.028 -17.624 1.00 88.31 96 PHE A CA 1
ATOM 717 C C . PHE A 1 96 ? 11.352 6.190 -18.297 1.00 88.31 96 PHE A C 1
ATOM 719 O O . PHE A 1 96 ? 11.425 6.399 -19.509 1.00 88.31 96 PHE A O 1
ATOM 726 N N . TYR A 1 97 ? 12.435 6.015 -17.536 1.00 87.12 97 TYR A N 1
ATOM 727 C CA . TYR A 1 97 ? 13.787 6.036 -18.091 1.00 87.12 97 TYR A CA 1
ATOM 728 C C . TYR A 1 97 ? 13.988 4.945 -19.152 1.00 87.12 97 TYR A C 1
ATOM 730 O O . TYR A 1 97 ? 14.529 5.208 -20.226 1.00 87.12 97 TYR A O 1
ATOM 738 N N . LEU A 1 98 ? 13.529 3.721 -18.877 1.00 85.88 98 LEU A N 1
ATOM 739 C CA . LEU A 1 98 ? 13.619 2.595 -19.803 1.00 85.88 98 LEU A CA 1
ATOM 740 C C . LEU A 1 98 ? 12.819 2.846 -21.091 1.00 85.88 98 LEU A C 1
ATOM 742 O O . LEU A 1 98 ? 13.304 2.551 -22.183 1.00 85.88 98 LEU A O 1
ATOM 746 N N . GLU A 1 99 ? 11.615 3.410 -20.979 1.00 87.19 99 GLU A N 1
ATOM 747 C CA . GLU A 1 99 ? 10.784 3.781 -22.126 1.00 87.19 99 GLU A CA 1
ATOM 748 C C . GLU A 1 99 ? 11.503 4.802 -23.024 1.00 87.19 99 GLU A C 1
ATOM 750 O O . GLU A 1 99 ? 11.572 4.628 -24.245 1.00 87.19 99 GLU A O 1
ATOM 755 N N . ASP A 1 100 ? 12.084 5.841 -22.423 1.00 85.00 100 ASP A N 1
ATOM 756 C CA . ASP A 1 100 ? 12.839 6.868 -23.137 1.00 85.00 100 ASP A CA 1
ATOM 757 C C . ASP A 1 100 ? 14.115 6.308 -23.774 1.00 85.00 100 ASP A C 1
ATOM 759 O O . ASP A 1 100 ? 14.396 6.605 -24.936 1.00 85.00 100 ASP A O 1
ATOM 763 N N . ALA A 1 101 ? 14.852 5.446 -23.072 1.00 82.06 101 ALA A N 1
ATOM 764 C CA . ALA A 1 101 ? 16.051 4.798 -23.597 1.00 82.06 101 ALA A CA 1
ATOM 765 C C . ALA A 1 101 ? 15.742 3.900 -24.809 1.00 82.06 101 ALA A C 1
ATOM 767 O O . ALA A 1 101 ? 16.464 3.934 -25.807 1.00 82.06 101 ALA A O 1
ATOM 768 N N . LEU A 1 102 ? 14.640 3.144 -24.765 1.00 83.06 102 LEU A N 1
ATOM 769 C CA . LEU A 1 102 ? 14.193 2.305 -25.881 1.00 83.06 102 LEU A CA 1
ATOM 770 C C . LEU A 1 102 ? 13.718 3.129 -27.086 1.00 83.06 102 LEU A C 1
ATOM 772 O O . LEU A 1 102 ? 13.938 2.726 -28.230 1.00 83.06 102 LEU A O 1
ATOM 776 N N . LYS A 1 103 ? 13.107 4.298 -26.853 1.00 83.81 103 LYS A N 1
ATOM 777 C CA . LYS A 1 103 ? 12.741 5.255 -27.915 1.00 83.81 103 LYS A CA 1
ATOM 778 C C . LYS A 1 103 ? 13.965 5.934 -28.537 1.00 83.81 103 LYS A C 1
ATOM 780 O O . LYS A 1 103 ? 13.944 6.244 -29.725 1.00 83.81 103 LYS A O 1
ATOM 785 N N . GLN A 1 104 ? 15.008 6.178 -27.744 1.00 77.38 104 GLN A N 1
ATOM 786 C CA . GLN A 1 104 ? 16.218 6.916 -28.123 1.00 77.38 104 GLN A CA 1
ATOM 787 C C . GLN A 1 104 ? 17.363 6.022 -28.623 1.00 77.38 104 GLN A C 1
ATOM 789 O O . GLN A 1 104 ? 18.501 6.469 -28.617 1.00 77.38 104 GLN A O 1
ATOM 794 N N . ALA A 1 105 ? 17.110 4.792 -29.083 1.00 63.69 105 ALA A N 1
ATOM 795 C CA . ALA A 1 105 ? 18.138 3.828 -29.513 1.00 63.69 105 ALA A CA 1
ATOM 796 C C . ALA A 1 105 ? 19.031 4.249 -30.725 1.00 63.69 105 ALA A C 1
ATOM 798 O O . ALA A 1 105 ? 19.679 3.402 -31.341 1.00 63.69 105 ALA A O 1
ATOM 799 N N . GLU A 1 106 ? 19.100 5.540 -31.068 1.00 56.88 106 GLU A N 1
ATOM 800 C CA . GLU A 1 106 ? 20.109 6.157 -31.936 1.00 56.88 106 GLU A CA 1
ATOM 801 C C . GLU A 1 106 ? 21.233 6.825 -31.106 1.00 56.88 106 GLU A C 1
ATOM 803 O O . GLU A 1 106 ? 21.003 7.275 -29.986 1.00 56.88 106 GLU A O 1
ATOM 808 N N . PRO A 1 107 ? 22.479 6.891 -31.617 1.00 53.97 107 PRO A N 1
ATOM 809 C CA . PRO A 1 107 ? 23.650 7.202 -30.800 1.00 53.97 107 PRO A CA 1
ATOM 810 C C . PRO A 1 107 ? 23.683 8.682 -30.393 1.00 53.97 107 PRO A C 1
ATOM 812 O O . PRO A 1 107 ? 23.838 9.562 -31.241 1.00 53.97 107 PRO A O 1
ATOM 815 N N . VAL A 1 108 ? 23.588 8.948 -29.088 1.00 58.78 108 VAL A N 1
ATOM 816 C CA . VAL A 1 108 ? 23.727 10.282 -28.481 1.00 58.78 108 VAL A CA 1
ATOM 817 C C . VAL A 1 108 ? 24.938 10.293 -27.538 1.00 58.78 108 VAL A C 1
ATOM 819 O O . VAL A 1 108 ? 25.319 9.262 -26.994 1.00 58.78 108 VAL A O 1
ATOM 822 N N . ASP A 1 109 ? 25.583 11.456 -27.419 1.00 58.38 109 ASP A N 1
ATOM 823 C CA . ASP A 1 109 ? 26.867 11.684 -26.747 1.00 58.38 109 ASP A CA 1
ATOM 824 C C . ASP A 1 109 ? 26.977 11.070 -25.334 1.00 58.38 109 ASP A C 1
ATOM 826 O O . ASP A 1 109 ? 26.173 11.313 -24.434 1.00 58.38 109 ASP A O 1
ATOM 830 N N . THR A 1 110 ? 28.056 10.310 -25.134 1.00 58.09 110 THR A N 1
ATOM 831 C CA . THR A 1 110 ? 28.242 9.323 -24.058 1.00 58.09 110 THR A CA 1
ATOM 832 C C . THR A 1 110 ? 28.553 9.894 -22.670 1.00 58.09 110 THR A C 1
ATOM 834 O O . THR A 1 110 ? 28.451 9.178 -21.684 1.00 58.09 110 THR A O 1
ATOM 837 N N . SER A 1 111 ? 28.933 11.168 -22.531 1.00 59.22 111 SER A N 1
ATOM 838 C CA . SER A 1 111 ? 29.485 11.660 -21.253 1.00 59.22 111 SER A CA 1
ATOM 839 C C . SER A 1 111 ? 28.454 11.990 -20.166 1.00 59.22 111 SER A C 1
ATOM 841 O O . SER A 1 111 ? 28.795 11.940 -18.992 1.00 59.22 111 SER A O 1
ATOM 843 N N . SER A 1 112 ? 27.216 12.354 -20.521 1.00 60.19 112 SER A N 1
ATOM 844 C CA . SER A 1 112 ? 26.125 12.607 -19.553 1.00 60.19 112 SER A CA 1
ATOM 845 C C . SER A 1 112 ? 25.200 11.401 -19.356 1.00 60.19 112 SER A C 1
ATOM 847 O O . SER A 1 112 ? 24.405 11.368 -18.417 1.00 60.19 112 SER A O 1
ATOM 849 N N . GLN A 1 113 ? 25.294 10.405 -20.238 1.00 63.88 113 GLN A N 1
ATOM 850 C CA . GLN A 1 113 ? 24.558 9.149 -20.113 1.00 63.88 113 GLN A CA 1
ATOM 851 C C . GLN A 1 113 ? 25.123 8.264 -19.001 1.00 63.88 113 GLN A C 1
ATOM 853 O O . GLN A 1 113 ? 24.341 7.628 -18.307 1.00 63.88 113 GLN A O 1
ATOM 858 N N . ASP A 1 114 ? 26.435 8.282 -18.762 1.00 69.44 114 ASP A N 1
ATOM 859 C CA . ASP A 1 114 ? 27.061 7.399 -17.769 1.00 69.44 114 ASP A CA 1
ATOM 860 C C . ASP A 1 114 ? 26.546 7.636 -16.333 1.00 69.44 114 ASP A C 1
ATOM 862 O O . ASP A 1 114 ? 26.264 6.678 -15.616 1.00 69.44 114 ASP A O 1
ATOM 866 N N . GLU A 1 115 ? 26.352 8.893 -15.911 1.00 77.88 115 GLU A N 1
ATOM 867 C CA . GLU A 1 115 ? 25.832 9.205 -14.565 1.00 77.88 115 GLU A CA 1
ATOM 868 C C . GLU A 1 115 ? 24.346 8.841 -14.408 1.00 77.88 115 GLU A C 1
ATOM 870 O O . GLU A 1 115 ? 23.941 8.291 -13.384 1.00 77.88 115 GLU A O 1
ATOM 875 N N . THR A 1 116 ? 23.527 9.116 -15.429 1.00 78.25 116 THR A N 1
ATOM 876 C CA . THR A 1 116 ? 22.083 8.811 -15.408 1.00 78.25 116 THR A CA 1
ATOM 877 C C . THR A 1 116 ? 21.811 7.314 -15.513 1.00 78.25 116 THR A C 1
ATOM 879 O O . THR A 1 116 ? 20.922 6.795 -14.844 1.00 78.25 116 THR A O 1
ATOM 882 N N . HIS A 1 117 ? 22.619 6.604 -16.299 1.00 81.62 117 HIS A N 1
ATOM 883 C CA . HIS A 1 117 ? 22.560 5.156 -16.414 1.00 81.62 117 HIS A CA 1
ATOM 884 C C . HIS A 1 117 ? 22.963 4.474 -15.103 1.00 81.62 117 HIS A C 1
ATOM 886 O O . HIS A 1 117 ? 22.301 3.530 -14.680 1.00 81.62 117 HIS A O 1
ATOM 892 N N . GLN A 1 118 ? 23.995 4.977 -14.417 1.00 83.88 118 GLN A N 1
ATOM 893 C CA . GLN A 1 118 ? 24.379 4.449 -13.108 1.00 83.88 118 GLN A CA 1
ATOM 894 C C . GLN A 1 118 ? 23.274 4.651 -12.060 1.00 83.88 118 GLN A C 1
ATOM 896 O O . GLN A 1 118 ? 22.965 3.712 -11.332 1.00 83.88 118 GLN A O 1
ATOM 901 N N . ALA A 1 119 ? 22.637 5.827 -12.020 1.00 84.94 119 ALA A N 1
ATOM 902 C CA . ALA A 1 119 ? 21.513 6.086 -11.116 1.00 84.94 119 ALA A CA 1
ATOM 903 C C . ALA A 1 119 ? 20.333 5.128 -11.366 1.00 84.94 119 ALA A C 1
ATOM 905 O O . ALA A 1 119 ? 19.797 4.555 -10.421 1.00 84.94 119 ALA A O 1
ATOM 906 N N . PHE A 1 120 ? 19.993 4.876 -12.634 1.00 86.69 120 PHE A N 1
ATOM 907 C CA . PHE A 1 120 ? 18.990 3.876 -13.012 1.00 86.69 120 PHE A CA 1
ATOM 908 C C . PHE A 1 120 ? 19.348 2.469 -12.503 1.00 86.69 120 PHE A C 1
ATOM 910 O O . PHE A 1 120 ? 18.507 1.783 -11.922 1.00 86.69 120 PHE A O 1
ATOM 917 N N . LEU A 1 121 ? 20.596 2.028 -12.695 1.00 86.62 121 LEU A N 1
ATOM 918 C CA . LEU A 1 121 ? 21.041 0.712 -12.226 1.00 86.62 121 LEU A CA 1
ATOM 919 C C . LEU A 1 121 ? 20.948 0.595 -10.701 1.00 86.62 121 LEU A C 1
ATOM 921 O O . LEU A 1 121 ? 20.544 -0.456 -10.196 1.00 86.62 121 LEU A O 1
ATOM 925 N N . ASP A 1 122 ? 21.292 1.660 -9.979 1.00 88.81 122 ASP A N 1
ATOM 926 C CA . ASP A 1 122 ? 21.199 1.712 -8.521 1.00 88.81 122 ASP A CA 1
ATOM 927 C C . ASP A 1 122 ? 19.729 1.636 -8.057 1.00 88.81 122 ASP A C 1
ATOM 929 O O . ASP A 1 122 ? 19.411 0.869 -7.145 1.00 88.81 122 ASP A O 1
ATOM 933 N N . GLU A 1 123 ? 18.814 2.353 -8.718 1.00 88.69 123 GLU A N 1
ATOM 934 C CA . GLU A 1 123 ? 17.373 2.333 -8.421 1.00 88.69 123 GLU A CA 1
ATOM 935 C C . GLU A 1 123 ? 16.737 0.959 -8.671 1.00 88.69 123 GLU A C 1
ATOM 937 O O . GLU A 1 123 ? 16.017 0.438 -7.813 1.00 88.69 123 GLU A O 1
ATOM 942 N N . VAL A 1 124 ? 17.036 0.318 -9.805 1.00 88.31 124 VAL A N 1
ATOM 943 C CA . VAL A 1 124 ? 16.516 -1.028 -10.096 1.00 88.31 124 VAL A CA 1
ATOM 944 C C . VAL A 1 124 ? 17.141 -2.072 -9.167 1.00 88.31 124 VAL A C 1
ATOM 946 O O . VAL A 1 124 ? 16.457 -3.007 -8.744 1.00 88.31 124 VAL A O 1
ATOM 949 N N . SER A 1 125 ? 18.416 -1.919 -8.797 1.00 89.88 125 SER A N 1
ATOM 950 C CA . SER A 1 125 ? 19.057 -2.795 -7.807 1.00 89.88 125 SER A CA 1
ATOM 951 C C . SER A 1 125 ? 18.362 -2.686 -6.451 1.00 89.88 125 SER A C 1
ATOM 953 O O . SER A 1 125 ? 18.008 -3.708 -5.864 1.00 89.88 125 SER A O 1
ATOM 955 N N . LEU A 1 126 ? 18.071 -1.463 -6.001 1.00 91.94 126 LEU A N 1
ATOM 956 C CA . LEU A 1 126 ? 17.331 -1.208 -4.766 1.00 91.94 126 LEU A CA 1
ATOM 957 C C . LEU A 1 126 ? 15.914 -1.803 -4.813 1.00 91.94 126 LEU A C 1
ATOM 959 O O . LEU A 1 126 ?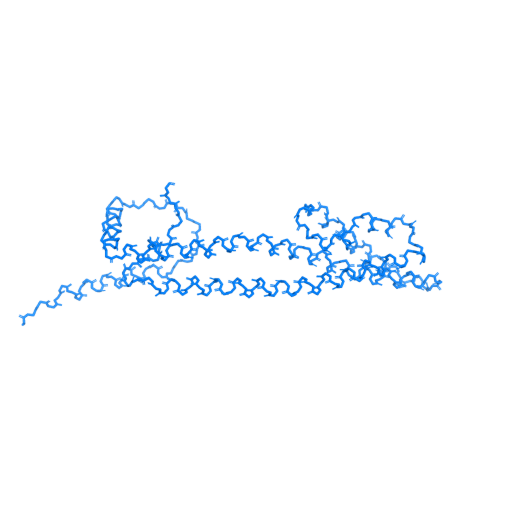 15.457 -2.397 -3.834 1.00 91.94 126 LEU A O 1
ATOM 963 N N . LEU A 1 127 ? 15.221 -1.687 -5.950 1.00 92.06 127 LEU A N 1
ATOM 964 C CA . LEU A 1 127 ? 13.916 -2.314 -6.161 1.00 92.06 127 LEU A CA 1
ATOM 965 C C . LEU A 1 127 ? 13.998 -3.842 -6.041 1.00 92.06 127 LEU A C 1
ATOM 967 O O . LEU A 1 127 ? 13.170 -4.455 -5.367 1.00 92.06 127 LEU A O 1
ATOM 971 N N . LEU A 1 128 ? 14.990 -4.470 -6.675 1.00 90.44 128 LEU A N 1
ATOM 972 C CA . LEU A 1 128 ? 15.174 -5.922 -6.645 1.00 90.44 128 LEU A CA 1
ATOM 973 C C . LEU A 1 128 ? 15.530 -6.442 -5.249 1.00 90.44 128 LEU A C 1
ATOM 975 O O . LEU A 1 128 ? 14.996 -7.477 -4.845 1.00 90.44 128 LEU A O 1
ATOM 979 N N . GLU A 1 129 ? 16.377 -5.723 -4.511 1.00 92.25 129 GLU A N 1
ATOM 980 C CA . GLU A 1 129 ? 16.681 -6.013 -3.107 1.00 92.25 129 GLU A CA 1
ATOM 981 C C . GLU A 1 129 ? 15.415 -5.931 -2.247 1.00 92.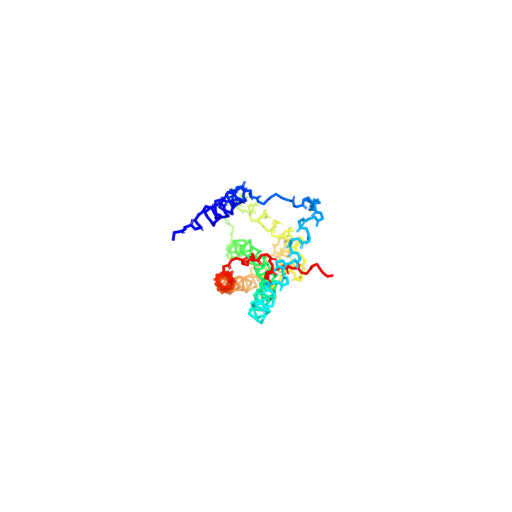25 129 GLU A C 1
ATOM 983 O O . GLU A 1 129 ? 15.091 -6.869 -1.516 1.00 92.25 129 GLU A O 1
ATOM 988 N N . ALA A 1 130 ? 14.634 -4.857 -2.395 1.00 89.75 130 ALA A N 1
ATOM 989 C CA . ALA A 1 130 ? 13.385 -4.685 -1.661 1.00 89.75 130 ALA A CA 1
ATOM 990 C C . ALA A 1 130 ? 12.355 -5.782 -1.995 1.00 89.75 130 ALA A C 1
ATOM 992 O O . ALA A 1 130 ? 11.624 -6.242 -1.114 1.00 89.75 130 ALA A O 1
ATOM 993 N N . LEU A 1 131 ? 12.305 -6.246 -3.247 1.00 89.38 131 LEU A N 1
ATOM 994 C CA . LEU A 1 131 ? 11.449 -7.362 -3.655 1.00 89.38 131 LEU A CA 1
ATOM 995 C C . LEU A 1 131 ? 11.873 -8.699 -3.036 1.00 89.38 131 LEU A C 1
ATOM 997 O O . LEU A 1 131 ? 11.002 -9.514 -2.731 1.00 89.38 131 LEU A O 1
ATOM 1001 N N . ASP A 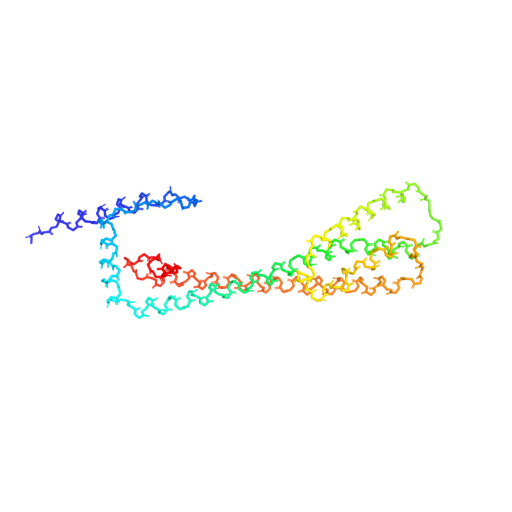1 132 ? 13.171 -8.925 -2.828 1.00 89.31 132 ASP A N 1
ATOM 1002 C CA . ASP A 1 132 ? 13.681 -10.141 -2.184 1.00 89.31 132 ASP A CA 1
ATOM 1003 C C . ASP A 1 132 ? 13.373 -10.181 -0.678 1.00 89.31 132 ASP A C 1
ATOM 1005 O O . ASP A 1 132 ? 13.163 -11.255 -0.107 1.00 89.31 132 ASP A O 1
ATOM 1009 N N . GLU A 1 133 ? 13.291 -9.019 -0.028 1.00 88.75 133 GLU A N 1
ATOM 1010 C CA . GLU A 1 133 ? 12.942 -8.913 1.392 1.00 88.75 133 GLU A CA 1
ATOM 1011 C C . GLU A 1 133 ? 11.438 -9.072 1.669 1.00 88.75 133 GLU A C 1
ATOM 1013 O O . GLU A 1 133 ? 11.034 -9.439 2.782 1.00 88.75 133 GLU A O 1
ATOM 1018 N N . VAL A 1 134 ? 10.582 -8.809 0.676 1.00 86.00 134 VAL A N 1
ATOM 1019 C CA . VAL A 1 134 ? 9.126 -8.836 0.845 1.00 86.00 134 VAL A CA 1
ATOM 1020 C C . VAL A 1 134 ? 8.559 -10.212 0.464 1.00 86.00 134 VAL A C 1
ATOM 1022 O O . VAL A 1 134 ? 8.623 -10.621 -0.694 1.00 86.00 134 VAL A O 1
ATOM 1025 N N . PRO A 1 135 ? 7.908 -10.944 1.394 1.00 81.00 135 PRO A N 1
ATOM 1026 C CA . PRO A 1 135 ? 7.264 -12.209 1.052 1.00 81.00 135 PRO A CA 1
ATOM 1027 C C . PRO A 1 135 ? 6.155 -11.989 0.011 1.00 81.00 135 PRO A C 1
ATOM 1029 O O . PRO A 1 135 ? 5.424 -11.003 0.082 1.00 81.00 135 PRO A O 1
ATOM 1032 N N . GLN A 1 136 ? 5.954 -12.935 -0.913 1.00 71.00 136 GLN A N 1
ATOM 1033 C CA . GLN A 1 136 ? 4.977 -12.795 -2.013 1.00 71.00 136 GLN A CA 1
ATOM 1034 C C . GLN A 1 136 ? 3.518 -12.614 -1.550 1.00 71.00 136 GLN A C 1
ATOM 1036 O O . GLN A 1 136 ? 2.695 -12.026 -2.261 1.00 71.00 136 GLN A O 1
ATOM 1041 N N . ASP A 1 137 ? 3.194 -13.082 -0.344 1.00 78.06 137 ASP A N 1
ATOM 1042 C CA . ASP A 1 137 ? 1.898 -12.847 0.300 1.00 78.06 137 ASP A CA 1
ATOM 1043 C C . ASP A 1 137 ? 1.759 -11.417 0.845 1.00 78.06 137 ASP A C 1
ATOM 1045 O O . ASP A 1 137 ? 0.650 -10.953 1.109 1.00 78.06 137 ASP A O 1
ATOM 1049 N N . GLY A 1 138 ? 2.868 -10.694 0.996 1.00 77.12 138 GLY A N 1
ATOM 1050 C CA . GLY A 1 138 ? 2.928 -9.286 1.379 1.00 77.12 138 GLY A CA 1
ATOM 1051 C C . GLY A 1 138 ? 2.482 -8.338 0.267 1.00 77.12 138 GLY A C 1
ATOM 1052 O O . GLY A 1 138 ? 1.940 -7.277 0.569 1.00 77.12 138 GLY A O 1
ATOM 1053 N N . ILE A 1 139 ? 2.608 -8.754 -0.997 1.00 85.12 139 ILE A N 1
ATOM 1054 C CA . ILE A 1 139 ? 2.261 -7.943 -2.170 1.00 85.12 139 ILE A CA 1
ATOM 1055 C C . ILE A 1 139 ? 0.796 -8.173 -2.566 1.00 85.12 139 ILE A C 1
ATOM 1057 O O . ILE A 1 139 ? 0.281 -9.299 -2.565 1.00 85.12 139 ILE A O 1
ATOM 1061 N N . VAL A 1 140 ? 0.090 -7.091 -2.890 1.00 88.25 140 VAL A N 1
ATOM 1062 C CA . VAL A 1 140 ? -1.289 -7.149 -3.393 1.00 88.25 140 VAL A CA 1
ATOM 1063 C C . VAL A 1 140 ? -1.285 -7.639 -4.842 1.00 88.25 140 VAL A C 1
ATOM 1065 O O . VAL A 1 140 ? -0.440 -7.245 -5.637 1.00 88.25 140 VAL A O 1
ATOM 1068 N N . ALA A 1 141 ? -2.245 -8.492 -5.211 1.00 87.00 141 ALA A N 1
ATOM 1069 C CA . ALA A 1 141 ? -2.293 -9.117 -6.536 1.00 87.00 141 ALA A CA 1
ATOM 1070 C C . ALA A 1 141 ? -2.242 -8.113 -7.705 1.00 87.00 141 ALA A C 1
ATOM 1072 O O . ALA A 1 141 ? -1.613 -8.403 -8.716 1.00 87.00 141 ALA A O 1
ATOM 1073 N N . SER A 1 142 ? -2.850 -6.935 -7.543 1.00 85.69 142 SER A N 1
ATOM 1074 C CA . SER A 1 142 ? -2.862 -5.863 -8.544 1.00 85.69 142 SER A CA 1
ATOM 1075 C C . SER A 1 142 ? -1.494 -5.223 -8.800 1.00 85.69 142 SER A C 1
ATOM 1077 O O . SER A 1 142 ? -1.302 -4.684 -9.875 1.00 85.69 142 SER A O 1
ATOM 1079 N N . ALA A 1 143 ? -0.549 -5.301 -7.856 1.00 88.56 143 ALA A N 1
ATOM 1080 C CA . ALA A 1 143 ? 0.809 -4.766 -8.013 1.00 88.56 143 ALA A CA 1
ATOM 1081 C C . ALA A 1 143 ? 1.791 -5.782 -8.626 1.00 88.56 143 ALA A C 1
ATOM 1083 O O . ALA A 1 143 ? 2.909 -5.436 -8.990 1.00 88.56 143 ALA A O 1
ATOM 1084 N N . ARG A 1 144 ? 1.405 -7.061 -8.727 1.00 88.75 144 ARG A N 1
ATOM 1085 C CA . ARG A 1 144 ? 2.293 -8.133 -9.212 1.00 88.75 144 ARG A CA 1
ATOM 1086 C C . ARG A 1 144 ? 2.787 -7.948 -10.653 1.00 88.75 144 ARG A C 1
ATOM 1088 O O . ARG A 1 144 ? 3.939 -8.301 -10.880 1.00 88.75 144 ARG A O 1
ATOM 1095 N N . PRO A 1 145 ? 1.984 -7.431 -11.606 1.00 87.88 145 PRO A N 1
ATOM 1096 C CA . PRO A 1 145 ? 2.475 -7.166 -12.959 1.00 87.88 145 PRO A CA 1
ATOM 1097 C C . PRO A 1 145 ? 3.635 -6.160 -12.971 1.00 87.88 145 PRO A C 1
ATOM 1099 O O . PRO A 1 145 ? 4.619 -6.378 -13.664 1.00 87.88 145 PRO A O 1
ATOM 1102 N N . CYS A 1 146 ? 3.553 -5.128 -12.130 1.00 88.19 146 CYS A N 1
ATOM 1103 C CA . CYS A 1 146 ? 4.556 -4.071 -11.973 1.00 88.19 146 CYS A CA 1
ATOM 1104 C C . CYS A 1 146 ? 5.861 -4.574 -11.337 1.00 88.19 146 CYS A C 1
ATOM 1106 O O . CYS A 1 146 ? 6.963 -4.137 -11.655 1.00 88.19 146 CYS A O 1
ATOM 1108 N N . LEU A 1 147 ? 5.723 -5.508 -10.398 1.00 90.06 147 LEU A N 1
ATOM 1109 C CA . LEU A 1 147 ? 6.790 -5.962 -9.507 1.00 90.06 147 LEU A CA 1
ATOM 1110 C C . LEU A 1 147 ? 7.352 -7.332 -9.908 1.00 90.06 147 LEU A C 1
ATOM 1112 O O . LEU A 1 147 ? 7.868 -8.081 -9.075 1.00 90.06 147 LEU A O 1
ATOM 1116 N N . CYS A 1 148 ? 7.214 -7.702 -11.182 1.00 90.62 148 CYS A N 1
ATOM 1117 C CA . CYS A 1 148 ? 7.700 -8.978 -11.682 1.00 90.62 148 CYS A CA 1
ATOM 1118 C C . CYS A 1 148 ? 9.234 -8.985 -11.725 1.00 90.62 148 CYS A C 1
ATOM 1120 O O . CYS A 1 148 ? 9.848 -8.311 -12.546 1.00 90.62 148 CYS A O 1
ATOM 1122 N N . ARG A 1 149 ? 9.869 -9.780 -10.858 1.00 89.44 149 ARG A N 1
ATOM 1123 C CA . ARG A 1 149 ? 11.336 -9.888 -10.803 1.00 89.44 149 ARG A CA 1
ATOM 1124 C C . ARG A 1 149 ? 11.956 -10.247 -12.157 1.00 89.44 149 ARG A C 1
ATOM 1126 O O . ARG A 1 149 ? 12.959 -9.656 -12.541 1.00 89.44 149 ARG A O 1
ATOM 1133 N N . ASP A 1 150 ? 11.354 -11.193 -12.872 1.00 89.06 150 ASP A N 1
ATOM 1134 C CA . ASP A 1 150 ? 11.873 -11.674 -14.157 1.00 89.06 150 ASP A CA 1
ATOM 1135 C C . ASP A 1 150 ? 11.862 -10.574 -15.228 1.00 89.06 150 ASP A C 1
ATOM 1137 O O . ASP A 1 150 ? 12.780 -10.503 -16.045 1.00 89.06 150 ASP A O 1
ATOM 1141 N N . PHE A 1 151 ? 10.867 -9.679 -15.186 1.00 90.06 151 PHE A N 1
ATOM 1142 C CA . PHE A 1 151 ? 10.818 -8.491 -16.038 1.00 90.06 151 PHE A CA 1
ATOM 1143 C C . PHE A 1 151 ? 12.028 -7.585 -15.772 1.00 90.06 151 PHE A C 1
ATOM 1145 O O . PHE A 1 151 ? 12.801 -7.305 -16.686 1.00 90.06 151 PHE A O 1
ATOM 1152 N N . TRP A 1 152 ? 12.252 -7.207 -14.511 1.00 89.75 152 TRP A N 1
ATOM 1153 C CA . TRP A 1 152 ? 13.338 -6.301 -14.122 1.00 89.75 152 TRP A CA 1
ATOM 1154 C C . TRP A 1 152 ? 14.727 -6.873 -14.404 1.00 89.75 152 TRP A C 1
ATOM 1156 O O . TRP A 1 152 ? 15.589 -6.176 -14.936 1.00 89.75 152 TRP A O 1
ATOM 1166 N N . LEU A 1 153 ? 14.938 -8.162 -14.129 1.00 87.94 153 LEU A N 1
ATOM 1167 C CA . LEU A 1 153 ? 16.196 -8.830 -14.460 1.00 87.94 153 LEU A CA 1
ATOM 1168 C C . LEU A 1 153 ? 16.447 -8.842 -15.971 1.00 87.94 153 LEU A C 1
ATOM 1170 O O . LEU A 1 153 ? 17.553 -8.520 -16.398 1.00 87.94 153 LEU A O 1
ATOM 1174 N N . ARG A 1 154 ? 15.429 -9.146 -16.787 1.00 86.06 154 ARG A N 1
ATOM 1175 C CA . ARG A 1 154 ? 15.552 -9.138 -18.253 1.00 86.06 154 ARG A CA 1
ATOM 1176 C C . ARG A 1 154 ? 15.912 -7.751 -18.791 1.00 86.06 154 ARG A C 1
ATOM 1178 O O . ARG A 1 154 ? 16.739 -7.660 -19.696 1.00 86.06 154 ARG A O 1
ATOM 1185 N N . MET A 1 155 ? 15.335 -6.692 -18.223 1.00 84.38 155 MET A N 1
ATOM 1186 C CA . MET A 1 155 ? 15.644 -5.312 -18.618 1.00 84.38 155 MET A CA 1
ATOM 1187 C C . MET A 1 155 ? 17.074 -4.892 -18.237 1.00 84.38 155 MET A C 1
ATOM 1189 O O . MET A 1 155 ? 17.689 -4.123 -18.970 1.00 84.38 155 MET A O 1
ATOM 1193 N N . LEU A 1 156 ? 17.647 -5.448 -17.161 1.00 77.38 156 LEU A N 1
ATOM 1194 C CA . LEU A 1 156 ? 19.031 -5.182 -16.740 1.00 77.38 156 LEU A CA 1
ATOM 1195 C C . LEU A 1 156 ? 20.090 -5.987 -17.510 1.00 77.38 156 LEU A C 1
ATOM 1197 O O . LEU A 1 156 ? 21.169 -5.478 -17.808 1.00 77.38 156 LEU A O 1
ATOM 1201 N N . THR A 1 157 ? 19.838 -7.264 -17.808 1.00 68.88 157 THR A N 1
ATOM 1202 C CA . THR A 1 157 ? 20.894 -8.209 -18.220 1.00 68.88 157 THR 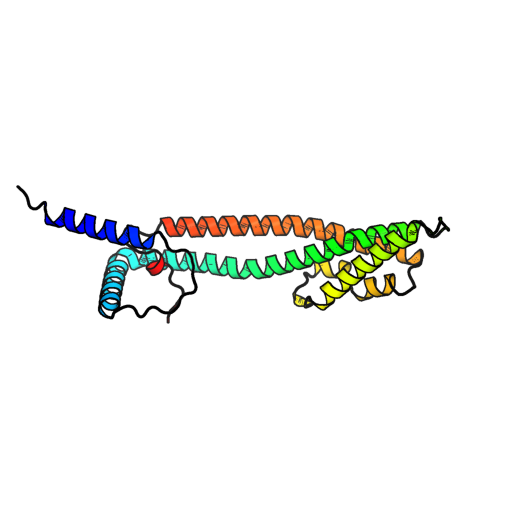A CA 1
ATOM 1203 C C . THR A 1 157 ? 21.124 -8.315 -19.732 1.00 68.88 157 THR A C 1
ATOM 1205 O O . THR A 1 157 ? 21.538 -9.371 -20.199 1.00 68.88 157 THR A O 1
ATOM 1208 N N . SER A 1 158 ? 20.927 -7.250 -20.513 1.00 56.62 158 SER A N 1
ATOM 1209 C CA . SER A 1 158 ? 21.260 -7.186 -21.956 1.00 56.62 158 SER A CA 1
ATOM 1210 C C . SER A 1 158 ? 20.340 -7.947 -22.933 1.00 56.62 158 SER A C 1
ATOM 1212 O O . SER A 1 158 ? 20.789 -8.757 -23.743 1.00 56.62 158 SER A O 1
ATOM 1214 N N . SER A 1 159 ? 19.044 -7.623 -22.943 1.00 54.28 159 SER A N 1
ATOM 1215 C CA . SER A 1 159 ? 18.193 -7.900 -24.114 1.00 54.28 159 SER A CA 1
ATOM 1216 C C . SER A 1 159 ? 17.138 -6.836 -24.407 1.00 54.28 159 SER A C 1
ATOM 1218 O O . SER A 1 159 ? 16.259 -7.117 -25.211 1.00 54.28 159 SER A O 1
ATOM 1220 N N . ALA A 1 160 ? 17.188 -5.665 -23.762 1.00 64.88 160 ALA A N 1
ATOM 1221 C CA . ALA A 1 160 ? 16.225 -4.600 -24.009 1.00 64.88 160 ALA A CA 1
ATOM 1222 C C . ALA A 1 160 ? 16.415 -4.087 -25.444 1.00 64.88 160 ALA A C 1
ATOM 1224 O O . ALA A 1 160 ? 17.369 -3.378 -25.766 1.00 64.88 160 ALA A O 1
ATOM 1225 N N . THR A 1 161 ? 15.538 -4.543 -26.322 1.00 73.06 161 THR A N 1
ATOM 1226 C CA . THR A 1 161 ? 15.465 -4.151 -27.723 1.00 73.06 161 THR A CA 1
ATOM 1227 C C . THR A 1 161 ? 14.272 -3.221 -27.909 1.00 73.06 161 THR A C 1
ATOM 1229 O O . THR A 1 161 ? 13.352 -3.233 -27.091 1.00 73.06 161 THR A O 1
ATOM 1232 N N . PRO A 1 162 ? 14.221 -2.429 -28.993 1.00 76.75 162 PRO A N 1
ATOM 1233 C CA . PRO A 1 162 ? 13.033 -1.634 -29.306 1.00 76.75 162 PRO A CA 1
ATOM 1234 C C . PRO A 1 162 ? 11.732 -2.463 -29.347 1.00 76.75 162 PRO A C 1
ATOM 1236 O O . PRO A 1 162 ? 10.653 -1.918 -29.129 1.00 76.75 162 PRO A O 1
ATOM 1239 N N . ASP A 1 163 ? 11.831 -3.779 -29.570 1.00 82.94 163 ASP A N 1
ATOM 1240 C CA . ASP A 1 163 ? 10.708 -4.722 -29.560 1.00 82.94 163 ASP A CA 1
ATOM 1241 C C . ASP A 1 163 ? 10.121 -4.976 -28.154 1.00 82.94 163 ASP A C 1
ATOM 1243 O O . ASP A 1 163 ? 8.981 -5.427 -28.050 1.00 82.94 163 ASP A O 1
ATOM 1247 N N . ASP A 1 164 ? 10.848 -4.658 -27.076 1.00 84.88 164 ASP A N 1
ATOM 1248 C CA . ASP A 1 164 ? 10.367 -4.759 -25.688 1.00 84.88 164 ASP A CA 1
ATOM 1249 C C . ASP A 1 164 ? 9.533 -3.536 -25.259 1.00 84.88 164 ASP A C 1
ATOM 1251 O O . ASP A 1 164 ? 8.835 -3.585 -24.243 1.00 84.88 164 ASP A O 1
ATOM 1255 N N . LEU A 1 165 ? 9.544 -2.448 -26.044 1.00 85.38 165 LEU A N 1
ATOM 1256 C CA . LEU A 1 165 ? 8.822 -1.205 -25.744 1.00 85.38 165 LEU A CA 1
ATOM 1257 C C . LEU A 1 165 ? 7.326 -1.418 -25.427 1.00 85.38 165 LEU A C 1
ATOM 1259 O O . LEU A 1 165 ? 6.850 -0.832 -24.455 1.00 85.38 165 LEU A O 1
ATOM 1263 N N . PRO A 1 166 ? 6.560 -2.253 -26.162 1.00 90.06 166 PRO A N 1
ATOM 1264 C CA . PRO A 1 166 ? 5.156 -2.497 -25.834 1.00 90.06 166 PRO A CA 1
ATOM 1265 C C . PRO A 1 166 ? 4.963 -3.107 -24.444 1.00 90.06 166 PRO A C 1
ATOM 1267 O O . PRO A 1 166 ? 3.978 -2.811 -23.777 1.00 90.06 166 PRO A O 1
ATOM 1270 N N . GLU A 1 167 ? 5.887 -3.955 -23.995 1.00 89.44 167 GLU A N 1
ATOM 1271 C CA . GLU A 1 167 ? 5.804 -4.566 -22.671 1.00 89.44 167 GLU A CA 1
ATOM 1272 C C . GLU A 1 167 ? 6.139 -3.562 -21.569 1.00 89.44 167 GLU A C 1
ATOM 1274 O O . GLU A 1 167 ? 5.448 -3.528 -20.555 1.00 89.44 167 GLU A O 1
ATOM 1279 N N . VAL A 1 168 ? 7.128 -2.692 -21.792 1.00 89.31 168 VAL A N 1
ATOM 1280 C CA . VAL A 1 168 ? 7.443 -1.583 -20.878 1.00 89.31 168 VAL A CA 1
ATOM 1281 C C . VAL A 1 168 ? 6.238 -0.660 -20.709 1.00 89.31 168 VAL A C 1
ATOM 1283 O O . VAL A 1 168 ? 5.873 -0.343 -19.580 1.00 89.31 168 VAL A O 1
ATOM 1286 N N . VAL A 1 169 ? 5.563 -0.302 -21.805 1.00 90.75 169 VAL A N 1
ATOM 1287 C CA . VAL A 1 169 ? 4.337 0.514 -21.766 1.00 90.75 169 VAL A CA 1
ATOM 1288 C C . VAL A 1 169 ? 3.219 -0.192 -20.990 1.00 90.75 169 VAL A C 1
ATOM 1290 O O . VAL A 1 169 ? 2.561 0.433 -20.166 1.00 90.75 169 VAL A O 1
ATOM 1293 N N . LEU A 1 170 ? 3.033 -1.503 -21.176 1.00 92.56 170 LEU A N 1
ATOM 1294 C CA . LEU A 1 170 ? 2.035 -2.264 -20.412 1.00 92.56 170 LEU A CA 1
ATOM 1295 C C . LEU A 1 170 ? 2.331 -2.287 -18.906 1.00 92.56 170 LEU A C 1
ATOM 1297 O O . LEU A 1 170 ? 1.409 -2.194 -18.094 1.00 92.56 170 LEU A O 1
ATOM 1301 N N . VAL A 1 171 ? 3.601 -2.433 -18.522 1.00 91.94 171 VAL A N 1
ATOM 1302 C CA . VAL A 1 171 ? 4.018 -2.403 -17.113 1.00 91.94 171 VAL A CA 1
ATOM 1303 C C . VAL A 1 171 ? 3.852 -0.994 -16.539 1.00 91.94 171 VAL A C 1
ATOM 1305 O O . VAL A 1 171 ? 3.366 -0.854 -15.419 1.00 91.94 171 VAL A O 1
ATOM 1308 N N . MET A 1 172 ? 4.169 0.042 -17.316 1.00 91.94 172 MET A N 1
ATOM 1309 C CA . MET A 1 172 ? 3.951 1.442 -16.956 1.00 91.94 172 MET A CA 1
ATOM 1310 C C . MET A 1 172 ? 2.476 1.745 -16.680 1.00 91.94 172 MET A C 1
ATOM 1312 O O . MET A 1 172 ? 2.152 2.268 -15.615 1.00 91.94 172 MET A O 1
ATOM 1316 N N . ASP A 1 173 ? 1.578 1.357 -17.587 1.00 93.19 173 ASP A N 1
ATOM 1317 C CA . ASP A 1 173 ? 0.133 1.531 -17.411 1.00 93.19 173 ASP A CA 1
ATOM 1318 C C . ASP A 1 173 ? -0.352 0.810 -16.144 1.00 93.19 173 ASP A C 1
ATOM 1320 O O . ASP A 1 173 ? -1.084 1.381 -15.335 1.00 93.19 173 ASP A O 1
ATOM 1324 N N . ALA A 1 174 ? 0.127 -0.417 -15.903 1.00 92.12 174 ALA A N 1
ATOM 1325 C CA . ALA A 1 174 ? -0.200 -1.162 -14.690 1.00 92.12 174 ALA A CA 1
ATOM 1326 C C . ALA A 1 174 ? 0.305 -0.470 -13.407 1.00 92.12 174 ALA A C 1
ATOM 1328 O O . ALA A 1 174 ? -0.388 -0.502 -12.384 1.00 92.12 174 ALA A O 1
ATOM 1329 N N . CYS A 1 175 ? 1.486 0.161 -13.438 1.00 91.88 175 CYS A N 1
ATOM 1330 C CA . CYS A 1 175 ? 2.016 0.949 -12.322 1.00 91.88 175 CYS A CA 1
ATOM 1331 C C . CYS A 1 175 ? 1.123 2.151 -12.011 1.00 91.88 175 CYS A C 1
ATOM 1333 O O . CYS A 1 175 ? 0.758 2.351 -10.851 1.00 91.88 175 CYS A O 1
ATOM 1335 N N . LEU A 1 176 ? 0.741 2.912 -13.037 1.00 91.69 176 LEU A N 1
ATOM 1336 C CA . LEU A 1 176 ? -0.097 4.103 -12.893 1.00 91.69 176 LEU A CA 1
ATOM 1337 C C . LEU A 1 176 ? -1.507 3.750 -12.398 1.00 91.69 176 LEU A C 1
ATOM 1339 O O . LEU A 1 176 ? -2.001 4.363 -11.447 1.00 91.69 176 LEU A O 1
ATOM 1343 N N . ASP A 1 177 ? -2.118 2.711 -12.969 1.00 92.62 177 ASP A N 1
ATOM 1344 C CA . ASP A 1 177 ? -3.416 2.194 -12.527 1.00 92.62 177 ASP A CA 1
ATOM 1345 C C . ASP A 1 177 ? -3.364 1.744 -11.061 1.00 92.62 177 ASP A C 1
ATOM 1347 O O . ASP A 1 177 ? -4.267 2.024 -10.261 1.00 92.62 177 ASP A O 1
ATOM 1351 N N . PHE A 1 178 ? -2.299 1.034 -10.678 1.00 92.94 178 PHE A N 1
ATOM 1352 C CA . PHE A 1 178 ? -2.139 0.581 -9.305 1.00 92.94 178 PHE A CA 1
ATOM 1353 C C . PHE A 1 178 ? -1.941 1.743 -8.331 1.00 92.94 178 PHE A C 1
ATOM 1355 O O . PHE A 1 178 ? -2.546 1.718 -7.258 1.00 92.94 178 PHE A O 1
ATOM 1362 N N . ASP A 1 179 ? -1.144 2.751 -8.681 1.00 90.50 179 ASP A N 1
ATOM 1363 C CA . ASP A 1 179 ? -0.926 3.936 -7.851 1.00 90.50 179 ASP A CA 1
ATOM 1364 C C . ASP A 1 179 ? -2.238 4.707 -7.596 1.00 90.50 179 ASP A C 1
ATOM 1366 O O . ASP A 1 179 ? -2.558 5.054 -6.451 1.00 90.50 179 ASP A O 1
ATOM 1370 N N . GLU A 1 180 ? -3.079 4.885 -8.622 1.00 90.75 180 GLU A N 1
ATOM 1371 C CA . GLU A 1 180 ? -4.403 5.496 -8.455 1.00 90.75 180 GLU A CA 1
ATOM 1372 C C . GLU A 1 180 ? -5.284 4.687 -7.488 1.00 90.75 180 GLU A C 1
ATOM 1374 O O . GLU A 1 180 ? -5.858 5.234 -6.532 1.00 90.75 180 GLU A O 1
ATOM 1379 N N . ILE A 1 181 ? -5.347 3.366 -7.685 1.00 90.06 181 ILE A N 1
ATOM 1380 C CA . ILE A 1 181 ? -6.110 2.456 -6.824 1.00 90.06 181 ILE A CA 1
ATOM 1381 C C . ILE A 1 181 ? -5.572 2.485 -5.391 1.00 90.06 181 ILE A C 1
ATOM 1383 O O . ILE A 1 181 ? -6.358 2.532 -4.437 1.00 90.06 181 ILE A O 1
ATOM 1387 N N . ALA A 1 182 ? -4.253 2.440 -5.213 1.00 88.94 182 ALA A N 1
ATOM 1388 C CA . ALA A 1 182 ? -3.609 2.428 -3.911 1.00 88.94 182 ALA A CA 1
ATOM 1389 C C . ALA A 1 182 ? -3.935 3.708 -3.141 1.00 88.94 182 ALA A C 1
ATOM 1391 O O . ALA A 1 182 ? -4.402 3.629 -2.001 1.00 88.94 182 ALA A O 1
ATOM 1392 N N . ARG A 1 183 ? -3.817 4.872 -3.786 1.00 88.31 183 ARG A N 1
ATOM 1393 C CA . ARG A 1 183 ? -4.146 6.177 -3.201 1.00 88.31 183 ARG A CA 1
ATOM 1394 C C . ARG A 1 183 ? -5.602 6.253 -2.732 1.00 88.31 183 ARG A C 1
ATOM 1396 O O . ARG A 1 183 ? -5.859 6.615 -1.578 1.00 88.31 183 ARG A O 1
ATOM 1403 N N . ASP A 1 184 ? -6.562 5.859 -3.572 1.00 88.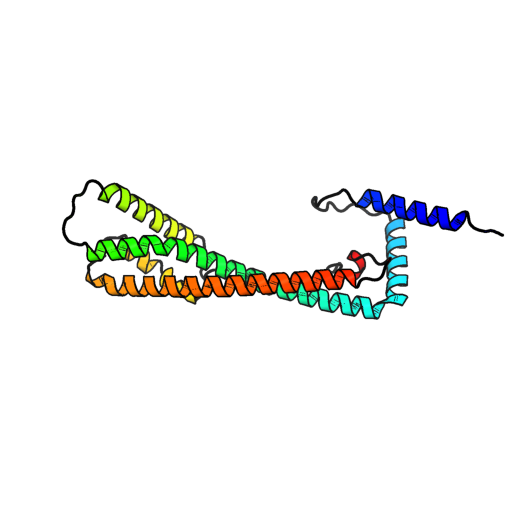88 184 ASP A N 1
ATOM 1404 C CA . ASP A 1 184 ? -7.989 5.835 -3.210 1.00 88.88 184 ASP A CA 1
ATOM 1405 C C . ASP A 1 184 ? -8.271 4.866 -2.046 1.00 88.88 184 ASP A C 1
ATOM 1407 O O . ASP A 1 184 ? -8.956 5.201 -1.069 1.00 88.88 184 ASP A O 1
ATOM 1411 N N . A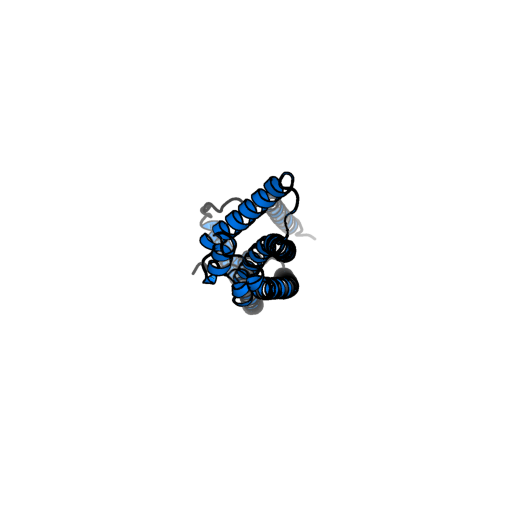RG A 1 185 ? -7.709 3.656 -2.103 1.00 84.38 185 ARG A N 1
ATOM 1412 C CA . ARG A 1 185 ? -7.920 2.623 -1.083 1.00 84.38 185 ARG A CA 1
ATOM 1413 C C . ARG A 1 185 ? -7.279 2.998 0.252 1.00 84.38 185 ARG A C 1
ATOM 1415 O O . ARG A 1 185 ? -7.934 2.844 1.287 1.00 84.38 185 ARG A O 1
ATOM 1422 N N . MET A 1 186 ? -6.065 3.544 0.257 1.00 85.88 186 MET A N 1
ATOM 1423 C CA . MET A 1 186 ? -5.399 4.045 1.464 1.00 85.88 186 MET A CA 1
ATOM 1424 C C . MET A 1 186 ? -6.179 5.203 2.093 1.00 85.88 186 MET A C 1
ATOM 1426 O O . MET A 1 186 ? -6.362 5.224 3.315 1.00 85.88 186 MET A O 1
ATOM 1430 N N . ALA A 1 187 ? -6.730 6.116 1.286 1.00 85.38 187 ALA A N 1
ATOM 1431 C CA . ALA A 1 187 ? -7.590 7.191 1.780 1.00 85.38 187 ALA A CA 1
ATOM 1432 C C . ALA A 1 187 ? -8.869 6.641 2.440 1.00 85.38 187 ALA A C 1
ATOM 1434 O O . ALA A 1 187 ? -9.246 7.068 3.539 1.00 85.38 187 ALA A O 1
ATOM 1435 N N . LYS A 1 188 ? -9.513 5.641 1.822 1.00 83.25 188 LYS A N 1
ATOM 1436 C CA . LYS A 1 188 ? -10.698 4.962 2.378 1.00 83.25 188 LYS A CA 1
ATOM 1437 C C . LYS A 1 188 ? -10.395 4.255 3.697 1.00 83.25 188 LYS A C 1
ATOM 1439 O O . LYS A 1 188 ? -11.149 4.427 4.656 1.00 83.25 188 LYS A O 1
ATOM 1444 N N . VAL A 1 189 ? -9.291 3.509 3.780 1.00 79.81 189 VAL A N 1
ATOM 1445 C CA . VAL A 1 189 ? -8.874 2.824 5.016 1.00 79.81 189 VAL A CA 1
ATOM 1446 C C . VAL A 1 189 ? -8.518 3.831 6.111 1.00 79.81 189 VAL A C 1
ATOM 1448 O O . VAL A 1 189 ? -8.954 3.668 7.249 1.00 79.81 189 VAL A O 1
ATOM 1451 N N . THR A 1 190 ? -7.822 4.919 5.777 1.00 80.31 190 THR A N 1
ATOM 1452 C CA . THR A 1 190 ? -7.508 6.003 6.723 1.00 80.31 190 THR A CA 1
ATOM 1453 C C . THR A 1 190 ? -8.778 6.638 7.290 1.00 80.31 190 THR A C 1
ATOM 1455 O O . THR A 1 190 ? -8.904 6.828 8.504 1.00 80.31 190 THR A O 1
ATOM 1458 N N . ARG A 1 191 ? -9.766 6.920 6.431 1.00 81.94 191 ARG A N 1
ATOM 1459 C CA . ARG A 1 191 ? -11.070 7.444 6.854 1.00 81.94 191 ARG A CA 1
ATOM 1460 C C . ARG A 1 191 ? -11.813 6.451 7.747 1.00 81.94 191 ARG A C 1
ATOM 1462 O O . ARG A 1 191 ? -12.316 6.852 8.794 1.00 81.94 191 ARG A O 1
ATOM 1469 N N . ALA A 1 192 ? -11.859 5.176 7.363 1.00 75.62 192 ALA A N 1
ATOM 1470 C CA . ALA A 1 192 ? -12.494 4.126 8.154 1.00 75.62 192 ALA A CA 1
ATOM 1471 C C . ALA A 1 192 ? -11.831 3.979 9.533 1.00 75.62 192 ALA A C 1
ATOM 1473 O O . ALA A 1 192 ? -12.524 3.986 10.545 1.00 75.62 192 ALA A O 1
ATOM 1474 N N . SER A 1 193 ? -10.497 3.958 9.592 1.00 73.81 193 SER A N 1
ATOM 1475 C CA . SER A 1 193 ? -9.736 3.924 10.845 1.00 73.81 193 SER A CA 1
ATOM 1476 C C . SER A 1 193 ? -10.080 5.109 11.750 1.00 73.81 193 SER A C 1
ATOM 1478 O O . SER A 1 193 ? -10.295 4.927 12.946 1.00 73.81 193 SER A O 1
ATOM 1480 N N . ARG A 1 194 ? -10.192 6.325 11.195 1.00 80.00 194 ARG A N 1
ATOM 1481 C CA . ARG A 1 194 ? -10.589 7.516 11.963 1.00 80.00 194 ARG A CA 1
ATOM 1482 C C . ARG A 1 194 ? -12.009 7.395 12.518 1.00 80.00 194 ARG A C 1
ATOM 1484 O O . ARG A 1 194 ? -12.229 7.736 13.674 1.00 80.00 194 ARG A O 1
ATOM 1491 N N . LEU A 1 195 ? -12.958 6.893 11.727 1.00 80.38 195 LEU A N 1
ATOM 1492 C CA . LEU A 1 195 ? -14.333 6.669 12.185 1.00 80.38 195 LEU A CA 1
ATOM 1493 C C . LEU A 1 195 ? -14.394 5.622 13.304 1.00 80.38 195 LEU A C 1
ATOM 1495 O O . LEU A 1 195 ? -15.089 5.828 14.293 1.00 80.38 195 LEU A O 1
ATOM 1499 N N . VAL A 1 196 ? -13.632 4.531 13.187 1.00 74.06 196 VAL A N 1
ATOM 1500 C CA . VAL A 1 196 ? -13.554 3.497 14.230 1.00 74.06 196 VAL A CA 1
ATOM 1501 C C . VAL A 1 196 ? -12.906 4.043 15.506 1.00 74.06 196 VAL A C 1
ATOM 1503 O O . VAL A 1 196 ? -13.382 3.756 16.602 1.00 74.06 196 VAL A O 1
ATOM 1506 N N . GLN A 1 197 ? -11.872 4.882 15.388 1.00 75.38 197 GLN A N 1
ATOM 1507 C CA . GLN A 1 197 ? -11.277 5.585 16.531 1.00 75.38 197 GLN A CA 1
ATOM 1508 C C . GLN A 1 197 ? -12.279 6.531 17.201 1.00 75.38 197 GLN A C 1
ATOM 1510 O O . GLN A 1 197 ? -12.447 6.464 18.413 1.00 75.38 197 GLN A O 1
ATOM 1515 N N . GLN A 1 198 ? -13.006 7.341 16.429 1.00 79.69 198 GLN A N 1
ATOM 1516 C CA . GLN A 1 198 ? -14.047 8.227 16.959 1.00 79.69 198 GLN A CA 1
ATOM 1517 C C . GLN A 1 198 ? -15.172 7.448 17.647 1.00 79.69 198 GLN A C 1
ATOM 1519 O O . GLN A 1 198 ? -15.623 7.847 18.717 1.00 79.69 198 GLN A O 1
ATOM 1524 N N . ALA A 1 199 ? -15.605 6.324 17.070 1.00 73.19 199 ALA A N 1
ATOM 1525 C CA . ALA A 1 199 ? -16.603 5.452 17.680 1.00 73.19 199 ALA A CA 1
ATOM 1526 C C . ALA A 1 199 ? -16.098 4.870 19.007 1.00 73.19 199 ALA A C 1
ATOM 1528 O O . ALA A 1 199 ? -16.816 4.897 20.003 1.00 73.19 199 ALA A O 1
ATOM 1529 N N . ARG A 1 200 ? -14.844 4.404 19.048 1.00 73.94 200 ARG A N 1
ATOM 1530 C CA . ARG A 1 200 ? -14.198 3.926 20.276 1.00 73.94 200 ARG A CA 1
ATOM 1531 C C . ARG A 1 200 ? -14.134 5.022 21.338 1.00 73.94 200 ARG A C 1
ATOM 1533 O O . ARG A 1 200 ? -14.482 4.771 22.486 1.00 73.94 200 ARG A O 1
ATOM 1540 N N . ASP A 1 201 ? -13.713 6.224 20.966 1.00 77.38 201 ASP A N 1
ATOM 1541 C CA . ASP A 1 201 ? -13.582 7.340 21.901 1.00 77.38 201 ASP A CA 1
ATOM 1542 C C . ASP A 1 201 ? -14.964 7.799 22.401 1.00 77.38 201 ASP A C 1
ATOM 1544 O O . ASP A 1 201 ? -15.129 8.087 23.583 1.00 77.38 201 ASP A O 1
ATOM 1548 N N . HIS A 1 202 ? -15.997 7.756 21.552 1.00 77.38 202 HIS A N 1
ATOM 1549 C CA . HIS A 1 202 ? -17.379 8.001 21.964 1.00 77.38 202 HIS A CA 1
ATOM 1550 C C . HIS A 1 202 ? -17.903 6.937 22.940 1.00 77.38 202 HIS A C 1
ATOM 1552 O O . HIS A 1 202 ? -18.580 7.286 23.903 1.00 77.38 202 HIS A O 1
ATOM 1558 N N . LEU A 1 203 ? -17.562 5.657 22.746 1.00 71.25 203 LEU A N 1
ATOM 1559 C CA . LEU A 1 203 ? -17.900 4.594 23.703 1.00 71.25 203 LEU A CA 1
ATOM 1560 C C . LEU A 1 203 ? -17.236 4.825 25.068 1.00 71.25 203 LEU A C 1
ATOM 1562 O O . LEU A 1 203 ? -17.868 4.580 26.092 1.00 71.25 203 LEU A O 1
ATOM 1566 N N . LEU A 1 204 ? -16.001 5.343 25.099 1.00 69.19 204 LEU A N 1
ATOM 1567 C CA . LEU A 1 204 ? -15.314 5.685 26.352 1.00 69.19 204 LEU A CA 1
ATOM 1568 C C . LEU A 1 204 ? -16.019 6.814 27.118 1.00 69.19 204 LEU A C 1
ATOM 1570 O O . LEU A 1 204 ? -15.998 6.813 28.345 1.00 69.19 204 LEU A O 1
ATOM 1574 N N . LEU A 1 205 ? -16.670 7.744 26.415 1.00 78.62 205 LEU A N 1
ATOM 1575 C CA . LEU A 1 205 ? -17.456 8.824 27.025 1.00 78.62 205 LEU A CA 1
ATOM 1576 C C . LEU A 1 205 ? -18.817 8.355 27.565 1.00 78.62 205 LEU A C 1
ATOM 1578 O O . LEU A 1 205 ? -19.444 9.079 28.330 1.00 78.62 205 LEU A O 1
ATOM 1582 N N . GLN A 1 206 ? -19.288 7.169 27.168 1.00 77.12 206 GLN A N 1
ATOM 1583 C CA . GLN A 1 206 ? -20.536 6.576 27.668 1.00 77.12 206 GLN A CA 1
ATOM 1584 C C . GLN A 1 206 ? -20.336 5.777 28.967 1.00 77.12 206 GLN A C 1
ATOM 1586 O O . GLN A 1 206 ? -21.303 5.243 29.513 1.00 77.12 206 GLN A O 1
ATOM 1591 N N . VAL A 1 207 ? -19.096 5.673 29.460 1.00 75.31 207 VAL A N 1
ATOM 1592 C CA . VAL A 1 207 ? -18.787 5.015 30.733 1.00 75.31 207 VAL A CA 1
ATOM 1593 C C . VAL A 1 207 ? -19.329 5.874 31.889 1.00 75.31 207 VAL A C 1
ATOM 1595 O O . VAL A 1 207 ? -18.975 7.049 31.964 1.00 75.31 207 VAL A O 1
ATOM 1598 N N . PRO A 1 208 ? -20.167 5.322 32.791 1.00 74.25 208 PRO A N 1
ATOM 1599 C CA . PRO A 1 208 ? -20.716 6.072 33.920 1.00 74.25 208 PRO A CA 1
ATOM 1600 C C . PRO A 1 208 ? -19.639 6.637 34.854 1.00 74.25 208 PRO A C 1
ATOM 1602 O O . PRO A 1 208 ? -18.623 5.984 35.116 1.00 74.25 208 PRO A O 1
ATOM 1605 N N . ASP A 1 209 ? -19.905 7.816 35.422 1.00 69.00 209 ASP A N 1
ATOM 1606 C CA . ASP A 1 209 ? -19.026 8.458 36.401 1.00 69.00 209 ASP A CA 1
ATOM 1607 C C . ASP A 1 209 ? -18.739 7.525 37.591 1.00 69.00 209 ASP A C 1
ATOM 1609 O O . ASP A 1 209 ? -19.639 6.921 38.178 1.00 69.00 209 ASP A O 1
ATOM 1613 N N . GLY A 1 210 ? -17.459 7.393 37.950 1.00 67.25 210 GLY A N 1
ATOM 1614 C CA . GLY A 1 210 ? -16.999 6.495 39.016 1.00 67.25 210 GLY A CA 1
ATOM 1615 C C . GLY A 1 210 ? -16.642 5.073 38.561 1.00 67.25 210 GLY A C 1
ATOM 1616 O O . GLY A 1 210 ? -16.054 4.328 39.347 1.00 67.25 210 GLY A O 1
ATOM 1617 N N . VAL A 1 211 ? -16.907 4.702 37.301 1.00 66.50 211 VAL A N 1
ATOM 1618 C CA . VAL A 1 211 ? -16.442 3.438 36.711 1.00 66.50 211 VAL A CA 1
ATOM 1619 C C . VAL A 1 211 ? -15.165 3.683 35.896 1.00 66.50 211 VAL A C 1
ATOM 1621 O O . VAL A 1 211 ? -15.195 4.410 34.906 1.00 66.50 211 VAL A O 1
ATOM 1624 N N . PRO A 1 212 ? -14.018 3.073 36.249 1.00 66.25 212 PRO A N 1
ATOM 1625 C CA . PRO A 1 212 ? -12.810 3.212 35.447 1.00 66.25 212 PRO A CA 1
ATOM 1626 C C . PRO A 1 212 ? -13.001 2.563 34.063 1.00 66.25 212 PRO A C 1
ATOM 1628 O O . PRO A 1 212 ? -13.431 1.408 33.996 1.00 66.25 212 PRO A O 1
ATOM 1631 N N . PRO A 1 213 ? -12.580 3.205 32.957 1.00 63.84 213 PRO A N 1
ATOM 1632 C CA . PRO A 1 213 ? -12.628 2.597 31.622 1.00 63.84 213 PRO A CA 1
ATOM 1633 C C . PRO A 1 213 ? -11.871 1.262 31.539 1.00 63.84 213 PRO A C 1
ATOM 1635 O O . PRO A 1 213 ? -12.232 0.367 30.777 1.00 63.84 213 PRO A O 1
ATOM 1638 N N . SER A 1 214 ? -10.844 1.090 32.375 1.00 64.62 214 SER A N 1
ATOM 1639 C CA . SER A 1 214 ? -10.087 -0.156 32.515 1.00 64.62 214 SER A CA 1
ATOM 1640 C C . SER A 1 214 ? -10.907 -1.328 33.073 1.00 64.62 214 SER A C 1
ATOM 1642 O O . SER A 1 214 ? -10.548 -2.473 32.821 1.00 64.62 214 SER A O 1
ATOM 1644 N N . VAL A 1 215 ? -12.005 -1.076 33.792 1.00 64.81 215 VAL A N 1
ATOM 1645 C CA . VAL A 1 215 ? -12.933 -2.110 34.290 1.00 64.81 215 VAL A CA 1
ATOM 1646 C C . VAL A 1 215 ? -13.923 -2.531 33.195 1.00 64.81 215 VAL A C 1
ATOM 1648 O O . VAL A 1 215 ? -14.257 -3.711 33.067 1.00 64.81 215 VAL A O 1
ATOM 1651 N N . VAL A 1 216 ? -14.342 -1.590 32.345 1.00 63.44 216 VAL A N 1
ATOM 1652 C CA . VAL A 1 216 ? -15.278 -1.842 31.234 1.00 63.44 216 VAL A CA 1
ATOM 1653 C C . VAL A 1 216 ? -14.577 -2.556 30.067 1.00 63.44 216 VAL A C 1
ATOM 1655 O O . VAL A 1 216 ? -15.099 -3.543 29.540 1.00 63.44 216 VAL A O 1
ATOM 1658 N N . HIS A 1 217 ? -13.356 -2.126 29.721 1.00 62.41 217 HIS A N 1
ATOM 1659 C CA . HIS A 1 217 ? -12.663 -2.493 28.474 1.00 62.41 217 HIS A CA 1
ATOM 1660 C C . HIS A 1 217 ? -11.391 -3.349 28.649 1.00 62.41 217 HIS A C 1
ATOM 1662 O O . HIS A 1 217 ? -10.586 -3.442 27.722 1.00 62.41 217 HIS A O 1
ATOM 1668 N N . ARG A 1 218 ? -11.171 -3.972 29.818 1.00 62.22 218 ARG A N 1
ATOM 1669 C CA . ARG A 1 218 ? -10.010 -4.853 30.071 1.00 62.22 218 ARG A CA 1
ATOM 1670 C C . ARG A 1 218 ? -9.930 -5.970 29.005 1.00 62.22 218 ARG A C 1
ATOM 1672 O O . ARG A 1 218 ? -10.896 -6.724 28.872 1.00 62.22 218 ARG A O 1
ATOM 1679 N N . PRO A 1 219 ? -8.808 -6.126 28.273 1.00 46.81 219 PRO A N 1
ATOM 1680 C CA . PRO A 1 219 ? -8.559 -7.337 27.502 1.00 46.81 219 PRO A CA 1
ATOM 1681 C C . PRO A 1 219 ? -8.351 -8.491 28.492 1.00 46.81 219 PRO A C 1
ATOM 1683 O O . PRO A 1 219 ? -7.710 -8.323 29.528 1.00 46.81 219 PRO A O 1
ATOM 1686 N N . PHE A 1 220 ? -8.973 -9.627 28.204 1.00 43.59 220 PHE A N 1
ATOM 1687 C CA . PHE A 1 220 ? -9.137 -10.774 29.092 1.00 43.59 220 PHE A CA 1
ATOM 1688 C C . PHE A 1 220 ? -7.852 -11.195 29.837 1.00 43.59 220 PHE A C 1
ATOM 1690 O O . PHE A 1 220 ? -6.906 -11.686 29.232 1.00 43.59 220 PHE A O 1
ATOM 1697 N N . ASN A 1 221 ? -7.863 -11.059 31.169 1.00 31.30 221 ASN A N 1
ATOM 1698 C CA . ASN A 1 221 ? -7.181 -11.994 32.067 1.00 31.30 221 ASN A CA 1
ATOM 1699 C C . ASN A 1 221 ? -8.230 -13.037 32.472 1.00 31.30 221 ASN A C 1
ATOM 1701 O O . ASN A 1 221 ? -8.878 -12.900 33.510 1.00 31.30 221 ASN A O 1
ATOM 1705 N N . THR A 1 222 ? -8.436 -14.026 31.614 1.00 33.31 222 THR A N 1
ATOM 1706 C CA . THR A 1 222 ? -9.039 -15.317 31.964 1.00 33.31 222 THR A CA 1
ATOM 1707 C C . THR A 1 222 ? -8.100 -16.387 31.466 1.00 33.31 222 THR A C 1
ATOM 1709 O O . THR A 1 222 ? -7.757 -16.294 30.265 1.00 33.31 222 THR A O 1
#

Foldseek 3Di:
DDPPPPVVVVVVVVVVVVVVPPPDDDDDDDDDPDDPVVVVVVVVLLVVCCVVCVVVLVVLQVLLVVLVVVVVVLVLVLQLLVLLLVLLVLLQVLLVVLLVCLVPVDDDDDPVVVVVVVVSVVSLVVSLVSLVVADPVSHDPLSCLLSPNVVSCCSPPPDSHNVCNVSSVVSNVSSVVSNVVSVVVSVVSVVVNVVSVVVNVVSCVVDDPPDDVCSSHPDDPD

Secondary structure (DSSP, 8-state):
----HHHHHHHHHHHHHHHHHSS------------HHHHHHHHHHHHHHHHHHHHHHHHHHHHHHHHHHHHHHHHHHHHHHHHHHHHHHHHHHHHHHHHHHHHT-S---TTTHHHHHHHHHHHHHHHHHHHHHS-TTTS-GGGTTTT-HHHHHHHHTT---GGGHHHHHHHHHHHHHHHHHHHHHHHHHHHHHHHHHHHHHHHHHTSPTT--HHHHS-----

Sequence (222 aa):
MGNAPADVLAIVLVATCCVVVAHGGPASSLRRSTSLLRQVQESALERAVRETYGDLIDSLRGRYQETVSAMATLRPLYKRLETSALLVDMAIDPIFYLEDALKQAEPVDTSSQDETHQAFLDEVSLLLEALDEVPQDGIVASARPCLCRDFWLRMLTSSATPDDLPEVVLVMDACLDFDEIARDRMAKVTRASRLVQQARDHLLLQVPDGVPPSVVHRPFNT